Protein AF-A0A9X5XDG2-F1 (afdb_monomer_lite)

Radius of gyration: 23.53 Å; chains: 1; bounding box: 86×41×57 Å

pLDDT: mean 72.07, std 12.15, range [41.78, 88.94]

Structure (mmCIF, N/CA/C/O backbone):
data_AF-A0A9X5XDG2-F1
#
_entry.id   AF-A0A9X5XDG2-F1
#
loop_
_atom_site.group_PDB
_atom_site.id
_atom_site.type_symbol
_atom_site.label_atom_id
_atom_site.label_alt_id
_atom_site.label_comp_id
_atom_site.label_asym_id
_atom_site.label_entity_id
_atom_site.label_seq_id
_atom_site.pdbx_PDB_ins_code
_atom_site.Cartn_x
_atom_site.Cartn_y
_atom_site.Cartn_z
_atom_site.occupancy
_atom_site.B_iso_or_equiv
_atom_site.auth_seq_id
_atom_site.auth_comp_id
_atom_site.auth_asym_id
_atom_site.auth_atom_id
_atom_site.pdbx_PDB_model_num
ATOM 1 N N . ILE A 1 1 ? 18.142 -6.338 15.068 1.00 47.06 1 ILE A N 1
ATOM 2 C CA . ILE A 1 1 ? 18.012 -5.290 16.121 1.00 47.06 1 ILE A CA 1
ATOM 3 C C . ILE A 1 1 ? 17.532 -3.969 15.507 1.00 47.06 1 ILE A C 1
ATOM 5 O O . ILE A 1 1 ? 16.787 -3.255 16.158 1.00 47.06 1 ILE A O 1
ATOM 9 N N . SER A 1 2 ? 17.851 -3.691 14.239 1.00 52.75 2 SER A N 1
ATOM 10 C CA . SER A 1 2 ? 17.371 -2.537 13.463 1.00 52.75 2 SER A CA 1
ATOM 11 C C . SER A 1 2 ? 15.847 -2.516 13.252 1.00 52.75 2 SER A C 1
ATOM 13 O O . SER A 1 2 ? 15.219 -1.479 13.428 1.00 52.75 2 SER A O 1
ATOM 15 N N . ASP A 1 3 ? 15.237 -3.667 12.956 1.00 54.41 3 ASP A N 1
ATOM 16 C CA . ASP A 1 3 ? 13.811 -3.736 12.590 1.00 54.41 3 ASP A CA 1
ATOM 17 C C . ASP A 1 3 ? 12.876 -3.396 13.754 1.00 54.41 3 ASP A C 1
ATOM 19 O O . ASP A 1 3 ? 11.864 -2.721 13.586 1.00 54.41 3 ASP A O 1
ATOM 23 N N . PHE A 1 4 ? 13.225 -3.815 14.972 1.00 56.44 4 PHE A N 1
ATOM 24 C CA . PHE A 1 4 ? 12.351 -3.636 16.132 1.00 56.44 4 PHE A CA 1
ATOM 25 C C . PHE A 1 4 ? 12.150 -2.156 16.481 1.00 56.44 4 PHE A C 1
ATOM 27 O O . PHE A 1 4 ? 11.061 -1.758 16.884 1.00 56.44 4 PHE A O 1
ATOM 34 N N . THR A 1 5 ? 13.169 -1.321 16.280 1.00 59.06 5 THR A N 1
ATOM 35 C CA . THR A 1 5 ? 13.087 0.127 16.515 1.00 59.06 5 THR A CA 1
ATOM 36 C C . THR A 1 5 ? 12.311 0.838 15.405 1.00 59.06 5 THR A C 1
ATOM 38 O O . THR A 1 5 ? 11.555 1.765 15.690 1.00 59.06 5 THR A O 1
ATOM 41 N N . VAL A 1 6 ? 12.448 0.374 14.157 1.00 60.38 6 VAL A N 1
ATOM 42 C CA . VAL A 1 6 ? 11.741 0.915 12.981 1.00 60.38 6 VAL A CA 1
ATOM 43 C C . VAL A 1 6 ? 10.242 0.621 13.060 1.00 60.38 6 VAL A C 1
ATOM 45 O O . VAL A 1 6 ? 9.421 1.520 12.883 1.00 60.38 6 VAL A O 1
ATOM 48 N N . TYR A 1 7 ? 9.869 -0.618 13.388 1.00 64.44 7 TYR A N 1
ATOM 49 C CA . TYR A 1 7 ? 8.466 -1.042 13.445 1.00 64.44 7 TYR A CA 1
ATOM 50 C C . TYR A 1 7 ? 7.815 -0.808 14.817 1.00 64.44 7 TYR A C 1
ATOM 52 O O . TYR A 1 7 ? 6.600 -0.614 14.899 1.00 64.44 7 TYR A O 1
ATOM 60 N N . GLY A 1 8 ? 8.602 -0.770 15.896 1.00 67.56 8 GLY A N 1
ATOM 61 C CA . GLY A 1 8 ? 8.113 -0.600 17.266 1.00 67.56 8 GLY A CA 1
ATOM 62 C C . GLY A 1 8 ? 7.435 0.748 17.506 1.00 67.56 8 GLY A C 1
ATOM 63 O O . GLY A 1 8 ? 6.404 0.800 18.173 1.00 67.56 8 GLY A O 1
ATOM 64 N N . GLY A 1 9 ? 7.941 1.831 16.905 1.00 68.50 9 GLY A N 1
ATOM 65 C CA . GLY A 1 9 ? 7.301 3.149 16.985 1.00 68.50 9 GLY A CA 1
ATOM 66 C C . GLY A 1 9 ? 5.898 3.153 16.371 1.00 68.50 9 GLY A C 1
ATOM 67 O O . GLY A 1 9 ? 4.939 3.605 16.998 1.00 68.50 9 GLY A O 1
ATOM 68 N N . CYS A 1 10 ? 5.753 2.570 15.179 1.00 67.44 10 CYS A N 1
ATOM 69 C CA . CYS A 1 10 ? 4.463 2.420 14.502 1.00 67.44 10 CYS A CA 1
ATOM 70 C C . CYS A 1 10 ? 3.499 1.512 15.286 1.00 67.44 10 CYS A C 1
ATOM 72 O O . CYS A 1 10 ? 2.295 1.764 15.323 1.00 67.44 10 CYS A O 1
ATOM 74 N N . TRP A 1 11 ? 4.023 0.485 15.957 1.00 70.25 11 TRP A N 1
ATOM 75 C CA . TRP A 1 11 ? 3.242 -0.420 16.797 1.00 70.25 11 TRP A CA 1
ATOM 76 C C . TRP A 1 11 ? 2.699 0.269 18.058 1.00 70.25 11 TRP A C 1
ATOM 78 O O . TRP A 1 11 ? 1.497 0.212 18.317 1.00 70.25 11 TRP A O 1
ATOM 88 N N . VAL A 1 12 ? 3.546 1.000 18.793 1.00 75.06 12 VAL A N 1
ATOM 89 C CA . VAL A 1 12 ? 3.132 1.799 19.964 1.00 75.06 12 VAL A CA 1
ATOM 90 C C . VAL A 1 12 ? 2.124 2.877 19.565 1.00 75.06 12 VAL A C 1
ATOM 92 O O . VAL A 1 12 ? 1.156 3.122 20.283 1.00 75.06 12 VAL A O 1
ATOM 95 N N . LEU A 1 13 ? 2.295 3.485 18.390 1.00 73.88 13 LEU A N 1
ATOM 96 C CA . LEU A 1 13 ? 1.332 4.437 17.844 1.00 73.88 13 LEU A CA 1
ATOM 97 C C . LEU A 1 13 ? -0.035 3.790 17.568 1.00 73.88 13 LEU A C 1
ATOM 99 O O . LEU A 1 13 ? -1.068 4.392 17.861 1.00 73.88 13 LEU A O 1
ATOM 103 N N . GLY A 1 14 ? -0.049 2.559 17.048 1.00 69.62 14 GLY A N 1
ATOM 104 C CA . GLY A 1 14 ? -1.267 1.768 16.877 1.00 69.62 14 GLY A CA 1
ATOM 105 C C . GLY A 1 14 ? -1.999 1.530 18.201 1.00 69.62 14 GLY A C 1
ATOM 106 O O . GLY A 1 14 ? -3.210 1.748 18.272 1.00 69.62 14 GLY A O 1
ATOM 107 N N . PHE A 1 15 ? -1.266 1.187 19.268 1.00 75.19 15 PHE A N 1
ATOM 108 C CA . PHE A 1 15 ? -1.820 1.093 20.626 1.00 75.19 15 PHE A CA 1
ATOM 109 C C . PHE A 1 15 ? -2.374 2.434 21.116 1.00 75.19 15 PHE A C 1
ATOM 111 O O . PHE A 1 15 ? -3.518 2.499 21.560 1.00 75.19 15 PHE A O 1
ATOM 118 N N . ALA A 1 16 ? -1.620 3.523 20.952 1.00 73.38 16 ALA A N 1
ATOM 119 C CA . ALA A 1 16 ? -2.049 4.860 21.359 1.00 73.38 16 ALA A CA 1
ATOM 120 C C . ALA A 1 16 ? -3.305 5.343 20.608 1.00 73.38 16 ALA A C 1
ATOM 122 O O . ALA A 1 16 ? -4.125 6.082 21.161 1.00 73.38 16 ALA A O 1
ATOM 123 N N . HIS A 1 17 ? -3.485 4.937 19.350 1.00 72.12 17 HIS A N 1
ATOM 124 C CA . HIS A 1 17 ? -4.708 5.207 18.599 1.00 72.12 17 HIS A CA 1
ATOM 125 C C . HIS A 1 17 ? -5.878 4.336 19.067 1.00 72.12 17 HIS A C 1
ATOM 127 O O . HIS A 1 17 ? -6.966 4.865 19.288 1.00 72.12 17 HIS A O 1
ATOM 133 N N . HIS A 1 18 ? -5.653 3.034 19.266 1.00 70.50 18 HIS A N 1
ATOM 134 C CA . HIS A 1 18 ? -6.671 2.104 19.759 1.00 70.50 18 HIS A CA 1
ATOM 135 C C . HIS A 1 18 ? -7.191 2.495 21.155 1.00 70.50 18 HIS A C 1
ATOM 137 O O . HIS A 1 18 ? -8.386 2.407 21.420 1.00 70.50 18 HIS A O 1
ATOM 143 N N . GLU A 1 19 ? -6.318 3.001 22.028 1.00 74.88 19 GLU A N 1
ATOM 144 C CA . GLU A 1 19 ? -6.672 3.513 23.360 1.00 74.88 19 GLU A CA 1
ATOM 145 C C . GLU A 1 19 ? -7.272 4.935 23.341 1.00 74.88 19 GLU A C 1
ATOM 147 O O . GLU A 1 19 ? -7.602 5.499 24.387 1.00 74.88 19 GLU A O 1
ATOM 152 N N . GLY A 1 20 ? -7.413 5.553 22.163 1.00 70.06 20 GLY A N 1
ATOM 153 C CA . GLY A 1 20 ? -7.969 6.901 22.011 1.00 70.06 20 GLY A CA 1
ATOM 154 C C . GLY A 1 20 ? -7.062 8.020 22.534 1.00 70.06 20 GLY A C 1
ATOM 155 O O . GLY A 1 20 ? -7.472 9.180 22.565 1.00 70.06 20 GLY A O 1
ATOM 156 N N . VAL A 1 21 ? -5.817 7.719 22.913 1.00 69.81 21 VAL A N 1
ATOM 157 C CA . VAL A 1 21 ? -4.827 8.705 23.377 1.00 69.81 21 VAL A CA 1
ATOM 158 C C . VAL A 1 21 ? -4.505 9.698 22.262 1.00 69.81 21 VAL A C 1
ATOM 160 O O . VAL A 1 21 ? -4.414 10.900 22.510 1.00 69.81 21 VAL A O 1
ATOM 163 N N . LEU A 1 22 ? -4.447 9.229 21.012 1.00 66.69 22 LEU A N 1
ATOM 164 C CA . LEU A 1 22 ? -4.215 10.088 19.848 1.00 66.69 22 LEU A CA 1
ATOM 165 C C . LEU A 1 22 ? -5.351 11.105 19.614 1.00 66.69 22 LEU A C 1
ATOM 167 O O . LEU A 1 22 ? -5.092 12.207 19.135 1.00 66.69 22 LEU A O 1
ATOM 171 N N . GLN A 1 23 ? -6.588 10.775 20.009 1.00 65.50 23 GLN A N 1
ATOM 172 C CA . GLN A 1 23 ? -7.746 11.677 19.918 1.00 65.50 23 GLN A CA 1
ATOM 173 C C . GLN A 1 23 ? -7.725 12.779 20.988 1.00 65.50 23 GLN A C 1
ATOM 175 O O . GLN A 1 23 ? -8.391 13.801 20.830 1.00 65.50 23 GLN A O 1
ATOM 180 N N . ARG A 1 24 ? -6.965 12.586 22.076 1.00 70.12 24 ARG A N 1
ATOM 181 C CA . ARG A 1 24 ? -6.784 13.590 23.139 1.00 70.12 24 ARG A CA 1
ATOM 182 C C . ARG A 1 24 ? -5.737 14.643 22.776 1.00 70.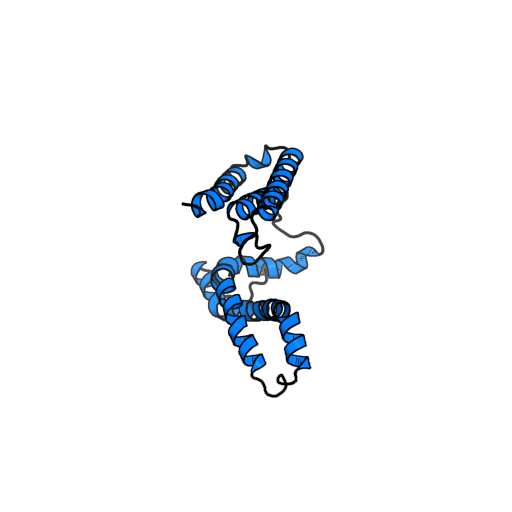12 24 ARG A C 1
ATOM 184 O O . ARG A 1 24 ? -5.726 15.715 23.374 1.00 70.12 24 ARG A O 1
ATOM 191 N N . VAL A 1 25 ? -4.862 14.351 21.812 1.00 73.94 25 VAL A N 1
ATOM 192 C CA . VAL A 1 25 ? -3.845 15.294 21.337 1.00 73.94 25 VAL A CA 1
ATOM 193 C C . VAL A 1 25 ? -4.485 16.256 20.334 1.00 73.94 25 VAL A C 1
ATOM 195 O O . VAL A 1 25 ? -5.122 15.807 19.378 1.00 73.94 25 VAL A O 1
ATOM 198 N N . PRO A 1 26 ? -4.315 17.579 20.495 1.00 77.94 26 PRO A N 1
ATOM 199 C CA . PRO A 1 26 ? -4.847 18.531 19.538 1.00 77.94 26 PRO A CA 1
ATOM 200 C C . PRO A 1 26 ? -4.258 18.298 18.142 1.00 77.94 26 PRO A C 1
ATOM 202 O O . PRO A 1 26 ? -3.042 18.203 17.965 1.00 77.94 26 PRO A O 1
ATOM 205 N N . ARG A 1 27 ? -5.137 18.249 17.134 1.00 77.69 27 ARG A N 1
ATOM 206 C CA . ARG A 1 27 ? -4.789 17.918 15.740 1.00 77.69 27 ARG A CA 1
ATOM 207 C C . ARG A 1 27 ? -3.636 18.752 15.188 1.00 77.69 27 ARG A C 1
ATOM 209 O O . ARG A 1 27 ? -2.776 18.207 14.508 1.00 77.69 27 ARG A O 1
ATOM 216 N N . TYR A 1 28 ? -3.595 20.049 15.505 1.00 79.56 28 TYR A N 1
ATOM 217 C CA . TYR A 1 28 ? -2.521 20.934 15.046 1.00 79.56 28 TYR A CA 1
ATOM 218 C C . TYR A 1 28 ? -1.151 20.480 15.567 1.00 79.56 28 TYR A C 1
ATOM 220 O O . TYR A 1 28 ? -0.182 20.491 14.821 1.00 79.56 28 TYR A O 1
ATOM 228 N N . LEU A 1 29 ? -1.074 20.033 16.824 1.00 82.25 29 LEU A N 1
ATOM 229 C CA . LEU A 1 29 ? 0.173 19.603 17.445 1.00 82.25 29 LEU A CA 1
ATOM 230 C C . LEU A 1 29 ? 0.640 18.285 16.826 1.00 82.25 29 LEU A C 1
ATOM 232 O O . LEU A 1 29 ? 1.797 18.160 16.441 1.00 82.25 29 LEU A O 1
ATOM 236 N N . ALA A 1 30 ? -0.283 17.334 16.658 1.00 82.25 30 ALA A N 1
ATOM 237 C CA . ALA A 1 30 ? 0.011 16.052 16.028 1.00 82.25 30 ALA A CA 1
ATOM 238 C C . ALA A 1 30 ? 0.493 16.223 14.579 1.00 82.25 30 ALA A C 1
ATOM 240 O O . ALA A 1 30 ? 1.501 15.629 14.202 1.00 82.25 30 ALA A O 1
ATOM 241 N N . ILE A 1 31 ? -0.175 17.062 13.781 1.00 84.25 31 ILE A N 1
ATOM 242 C CA . ILE A 1 31 ? 0.210 17.325 12.387 1.00 84.25 31 ILE A CA 1
ATOM 243 C C . ILE A 1 31 ? 1.557 18.051 12.323 1.00 84.25 31 ILE A C 1
ATOM 245 O O . ILE A 1 31 ? 2.420 17.631 11.560 1.00 84.25 31 ILE A O 1
ATOM 249 N N . SER A 1 32 ? 1.775 19.086 13.140 1.00 85.00 32 SER A N 1
ATOM 250 C CA . SER A 1 32 ? 3.043 19.825 13.154 1.00 85.00 32 SER A CA 1
ATOM 251 C C . SER A 1 32 ? 4.220 18.941 13.566 1.00 85.00 32 SER A C 1
ATOM 253 O O . SER A 1 32 ? 5.239 18.929 12.883 1.00 85.00 32 SER A O 1
ATOM 255 N N . CYS A 1 33 ? 4.080 18.144 14.630 1.00 83.62 33 CYS A N 1
ATOM 256 C CA . CYS A 1 33 ? 5.117 17.193 15.038 1.00 83.62 33 CYS A CA 1
ATOM 257 C C . CYS A 1 33 ? 5.372 16.127 13.963 1.00 83.62 33 CYS A C 1
ATOM 259 O O . CYS A 1 33 ? 6.521 15.780 13.709 1.00 83.62 33 CYS A O 1
ATOM 261 N N . SER A 1 34 ? 4.321 15.647 13.294 1.00 85.88 34 SER A N 1
ATOM 262 C CA . SER A 1 34 ? 4.447 14.680 12.197 1.00 85.88 34 SER A CA 1
ATOM 263 C C . SER A 1 34 ? 5.169 15.265 10.992 1.00 85.88 34 SER A C 1
ATOM 265 O O . SER A 1 34 ? 6.070 14.632 10.454 1.00 85.88 34 SER A O 1
ATOM 267 N N . ALA A 1 35 ? 4.820 16.490 10.597 1.00 87.25 35 ALA A N 1
ATOM 268 C CA . ALA A 1 35 ? 5.473 17.196 9.503 1.00 87.25 35 ALA A CA 1
ATOM 269 C C . ALA A 1 35 ? 6.956 17.451 9.808 1.00 87.25 35 ALA A C 1
ATOM 271 O O . ALA A 1 35 ? 7.798 17.254 8.936 1.00 87.25 35 ALA A O 1
ATOM 272 N N . LEU A 1 36 ? 7.289 17.817 11.051 1.00 86.75 36 LEU A N 1
ATOM 273 C CA . LEU A 1 36 ? 8.675 17.970 11.498 1.00 86.75 36 LEU A CA 1
ATOM 274 C C . LEU A 1 36 ? 9.444 16.641 11.464 1.00 86.75 36 LEU A C 1
ATOM 276 O O . LEU A 1 36 ? 10.584 16.621 11.011 1.00 86.75 36 LEU A O 1
ATOM 280 N N . LEU A 1 37 ? 8.826 15.531 11.880 1.00 85.69 37 LEU A N 1
ATOM 281 C CA . LEU A 1 37 ? 9.436 14.197 11.806 1.00 85.69 37 LEU A CA 1
ATOM 282 C C . LEU A 1 37 ? 9.653 13.736 10.361 1.00 85.69 37 LEU A C 1
ATOM 284 O O . LEU A 1 37 ? 10.713 13.205 10.037 1.00 85.69 37 LEU A O 1
ATOM 288 N N . MET A 1 38 ? 8.687 13.983 9.479 1.00 86.56 38 MET A N 1
ATOM 289 C CA . MET A 1 38 ? 8.814 13.693 8.050 1.00 86.56 38 MET A CA 1
ATOM 290 C C . MET A 1 38 ? 9.916 14.541 7.404 1.00 86.56 38 MET A C 1
ATOM 292 O O . MET A 1 38 ? 10.752 14.008 6.678 1.00 86.56 38 MET A O 1
ATOM 296 N N . ALA A 1 39 ? 9.969 15.841 7.711 1.00 86.31 39 ALA A N 1
ATOM 297 C CA . ALA A 1 39 ? 11.021 16.737 7.235 1.00 86.31 39 ALA A CA 1
ATOM 298 C C . ALA A 1 39 ? 12.406 16.316 7.749 1.00 86.31 39 ALA A C 1
ATOM 300 O O . ALA A 1 39 ? 13.370 16.326 6.987 1.00 86.31 39 ALA A O 1
ATOM 301 N N . PHE A 1 40 ? 12.499 15.885 9.010 1.00 85.69 40 PHE A N 1
ATOM 302 C CA . PHE A 1 40 ? 13.723 15.321 9.572 1.00 85.69 40 PHE A CA 1
ATOM 303 C C . PHE A 1 40 ? 14.146 14.040 8.844 1.00 85.69 40 PHE A C 1
ATOM 305 O O . PHE A 1 40 ? 15.318 13.904 8.505 1.00 85.69 40 PHE A O 1
ATOM 312 N N . GLY A 1 41 ? 13.207 13.136 8.546 1.00 82.31 41 GLY A N 1
ATOM 313 C CA . GLY A 1 41 ? 13.480 11.921 7.775 1.00 82.31 41 GLY A CA 1
ATOM 314 C C . GLY A 1 41 ? 14.050 12.221 6.387 1.00 82.31 41 GLY A C 1
ATOM 315 O O . GLY A 1 41 ? 15.053 11.629 5.998 1.00 82.31 41 GLY A O 1
ATOM 316 N N . LEU A 1 42 ? 13.474 13.196 5.672 1.00 82.88 42 LEU A N 1
ATOM 317 C CA . LEU A 1 42 ? 13.982 13.632 4.365 1.00 82.88 42 LEU A CA 1
ATOM 318 C C . LEU A 1 42 ? 15.350 14.314 4.453 1.00 82.88 42 LEU A C 1
ATOM 320 O O . LEU A 1 42 ? 16.224 14.055 3.626 1.00 82.88 42 LEU A O 1
ATOM 324 N N . TRP A 1 43 ? 15.551 15.174 5.452 1.00 84.06 43 TRP A N 1
ATOM 325 C CA . TRP A 1 43 ? 16.845 15.811 5.688 1.00 84.06 43 TRP A CA 1
ATOM 326 C C . TRP A 1 43 ? 17.922 14.764 5.995 1.00 84.06 43 TRP A C 1
ATOM 328 O O . TRP A 1 43 ? 19.000 14.793 5.406 1.00 84.06 43 TRP A O 1
ATOM 338 N N . TRP A 1 44 ? 17.607 13.781 6.837 1.00 79.31 44 TRP A N 1
ATOM 339 C CA . TRP A 1 44 ? 18.511 12.680 7.149 1.00 79.31 44 TRP A CA 1
ATOM 340 C C . TRP A 1 44 ? 18.840 11.831 5.916 1.00 79.31 44 TRP A C 1
ATOM 342 O O . TRP A 1 44 ? 20.010 11.517 5.687 1.00 79.31 44 TRP A O 1
ATOM 352 N N . ALA A 1 45 ? 17.832 11.521 5.091 1.00 79.44 45 ALA A N 1
ATOM 353 C CA . ALA A 1 45 ? 18.014 10.797 3.835 1.00 79.44 45 ALA A CA 1
ATOM 354 C C . ALA A 1 45 ? 18.935 11.545 2.860 1.00 79.44 45 ALA A C 1
ATOM 356 O O . ALA A 1 45 ? 19.787 10.935 2.222 1.00 79.44 45 ALA A O 1
ATOM 357 N N . SER A 1 46 ? 18.832 12.878 2.804 1.00 76.31 46 SER A N 1
ATOM 358 C CA . SER A 1 46 ? 19.709 13.704 1.962 1.00 76.31 46 SER A CA 1
ATOM 359 C C . SER A 1 46 ? 21.186 13.685 2.383 1.00 76.31 46 SER A C 1
ATOM 361 O O . SER A 1 46 ? 22.048 13.994 1.566 1.00 76.31 46 SER A O 1
ATOM 363 N N . GLY A 1 47 ? 21.490 13.312 3.632 1.00 72.44 47 GLY A N 1
ATOM 364 C CA . GLY A 1 47 ? 22.858 13.199 4.148 1.00 72.44 47 GLY A CA 1
ATOM 365 C C . GLY A 1 47 ? 23.454 11.787 4.095 1.00 72.44 47 GLY A C 1
ATOM 366 O O . GLY A 1 47 ? 24.657 11.645 4.293 1.00 72.44 47 GLY A O 1
ATOM 367 N N . HIS A 1 48 ? 22.642 10.756 3.840 1.00 67.62 48 HIS A N 1
ATOM 368 C CA . HIS A 1 48 ? 23.045 9.344 3.888 1.00 67.62 48 HIS A CA 1
ATOM 369 C C . HIS A 1 48 ? 22.476 8.561 2.698 1.00 67.62 48 HIS A C 1
ATOM 371 O O . HIS A 1 48 ? 21.763 7.582 2.893 1.00 67.62 48 HIS A O 1
ATOM 377 N N . LEU A 1 49 ? 22.753 9.004 1.468 1.00 69.44 49 LEU A N 1
ATOM 378 C CA . LEU A 1 49 ? 22.275 8.308 0.270 1.00 69.44 49 LEU A CA 1
ATOM 379 C C . LEU A 1 49 ? 22.856 6.886 0.205 1.00 69.44 49 LEU A C 1
ATOM 381 O O . LEU A 1 49 ? 24.057 6.690 0.411 1.00 69.44 49 LEU A O 1
ATOM 385 N N . GLY A 1 50 ? 21.989 5.911 -0.072 1.00 61.59 50 GLY A N 1
ATOM 386 C CA . GLY A 1 50 ? 22.369 4.516 -0.273 1.00 61.59 50 GLY A CA 1
ATOM 387 C C . GLY A 1 50 ? 23.066 4.283 -1.624 1.00 61.59 50 GLY A C 1
ATOM 388 O O . GLY A 1 50 ? 23.175 5.210 -2.433 1.00 61.59 50 GLY A O 1
ATOM 389 N N . PRO A 1 51 ? 23.528 3.048 -1.896 1.00 59.97 51 PRO A N 1
ATOM 390 C CA . PRO A 1 51 ? 24.142 2.673 -3.175 1.00 59.97 51 PRO A CA 1
ATOM 391 C C . PRO A 1 51 ? 23.233 2.938 -4.386 1.00 59.97 51 PRO A C 1
ATOM 393 O O . PRO A 1 51 ? 23.732 3.324 -5.440 1.00 59.97 51 PRO A O 1
ATOM 396 N N . ASP A 1 52 ? 21.914 2.804 -4.202 1.00 58.94 52 ASP A N 1
ATOM 397 C CA . ASP A 1 52 ? 20.882 3.009 -5.228 1.00 58.94 52 ASP A CA 1
ATOM 398 C C . ASP A 1 52 ? 20.329 4.455 -5.262 1.00 58.94 52 ASP A C 1
ATOM 400 O O . ASP A 1 52 ? 19.384 4.773 -5.988 1.00 58.94 52 ASP A O 1
ATOM 404 N N . GLY A 1 53 ? 20.947 5.384 -4.519 1.00 67.62 53 GLY A N 1
ATOM 405 C CA . GLY A 1 53 ? 20.607 6.808 -4.524 1.00 67.62 53 GLY A CA 1
ATOM 406 C C . GLY A 1 53 ? 19.535 7.195 -3.499 1.00 67.62 53 GLY A C 1
ATOM 407 O O . GLY A 1 53 ? 19.725 7.021 -2.295 1.00 67.62 53 GLY A O 1
ATOM 408 N N . TRP A 1 54 ? 18.443 7.821 -3.960 1.00 63.00 54 TRP A N 1
ATOM 409 C CA . TRP A 1 54 ? 17.370 8.367 -3.109 1.00 63.00 54 TRP A CA 1
ATOM 410 C C . TRP A 1 54 ? 16.304 7.311 -2.781 1.00 63.00 54 TRP A C 1
ATOM 412 O O . TRP A 1 54 ? 15.114 7.518 -3.024 1.00 63.00 54 TRP A O 1
ATOM 422 N N . ASP A 1 55 ? 16.736 6.172 -2.241 1.00 65.44 55 ASP A N 1
ATOM 423 C CA . ASP A 1 55 ? 15.832 5.142 -1.737 1.00 65.44 55 ASP A CA 1
ATOM 424 C C . ASP A 1 55 ? 15.656 5.288 -0.221 1.00 65.44 55 ASP A C 1
ATOM 426 O O . ASP A 1 55 ? 16.576 5.087 0.574 1.00 65.44 55 ASP A O 1
ATOM 430 N N . LEU A 1 56 ? 14.447 5.665 0.198 1.00 66.94 56 LEU A N 1
ATOM 431 C CA . LEU A 1 56 ? 14.117 5.786 1.615 1.00 66.94 56 LEU A CA 1
ATOM 432 C C . LEU A 1 56 ? 14.143 4.423 2.322 1.00 66.94 56 LEU A C 1
ATOM 434 O O . LEU A 1 56 ? 14.364 4.398 3.530 1.00 66.94 56 LEU A O 1
ATOM 438 N N . ASN A 1 57 ? 13.928 3.321 1.594 1.00 66.62 57 ASN A N 1
ATOM 439 C CA . ASN A 1 57 ? 13.897 1.966 2.148 1.00 66.62 57 ASN A CA 1
ATOM 440 C C . ASN A 1 57 ? 15.281 1.488 2.609 1.00 66.62 57 ASN A C 1
ATOM 442 O O . ASN A 1 57 ? 15.381 0.700 3.549 1.00 66.62 57 ASN A O 1
ATOM 446 N N . ASP A 1 58 ? 16.346 2.023 2.013 1.00 68.00 58 ASP A N 1
ATOM 447 C CA . ASP A 1 58 ? 17.727 1.695 2.381 1.00 68.00 58 ASP A CA 1
ATOM 448 C C . ASP A 1 58 ? 18.201 2.432 3.639 1.00 68.00 58 ASP A C 1
ATOM 450 O O . ASP A 1 58 ? 19.270 2.141 4.182 1.00 68.00 58 ASP A O 1
ATOM 454 N N . ILE A 1 59 ? 17.408 3.392 4.129 1.00 77.31 59 ILE A N 1
ATOM 455 C CA . ILE A 1 59 ? 17.754 4.258 5.255 1.00 77.31 59 ILE A CA 1
ATOM 456 C C . ILE A 1 59 ? 16.715 4.051 6.366 1.00 77.31 59 ILE A C 1
ATOM 458 O O . ILE A 1 59 ? 15.763 4.833 6.485 1.00 77.31 59 ILE A O 1
ATOM 462 N N . PRO A 1 60 ? 16.912 3.052 7.252 1.00 76.56 60 PRO A N 1
ATOM 463 C CA . PRO A 1 60 ? 15.918 2.651 8.248 1.00 76.56 60 PRO A CA 1
ATOM 464 C C . PRO A 1 60 ? 15.396 3.807 9.110 1.00 76.56 60 PRO A C 1
ATOM 466 O O . PRO A 1 60 ? 14.213 3.857 9.441 1.00 76.56 60 PRO A O 1
ATOM 469 N N . LEU A 1 61 ? 16.262 4.769 9.455 1.00 75.25 61 LEU A N 1
ATOM 470 C CA . LEU A 1 61 ? 15.877 5.930 10.259 1.00 75.25 61 LEU A CA 1
ATOM 471 C C . LEU A 1 61 ? 14.974 6.905 9.490 1.00 75.25 61 LEU A C 1
ATOM 473 O O . LEU A 1 61 ? 13.991 7.395 10.047 1.00 75.25 61 LEU A O 1
ATOM 477 N N . ALA A 1 62 ? 15.288 7.174 8.220 1.00 80.06 62 ALA A N 1
ATOM 478 C CA . ALA A 1 62 ? 14.483 8.054 7.379 1.00 80.06 62 ALA A CA 1
ATOM 479 C C . ALA A 1 62 ? 13.125 7.416 7.076 1.00 80.06 62 ALA A C 1
ATOM 481 O O . ALA A 1 62 ? 12.094 8.073 7.231 1.00 80.06 62 ALA A O 1
ATOM 482 N N . GLN A 1 63 ? 13.117 6.119 6.750 1.00 80.62 63 GLN A N 1
ATOM 483 C CA . GLN A 1 63 ? 11.896 5.346 6.547 1.00 80.62 63 GLN A CA 1
ATOM 484 C C . GLN A 1 63 ? 11.012 5.348 7.795 1.00 80.62 63 GLN A C 1
ATOM 486 O O . GLN A 1 63 ? 9.810 5.592 7.687 1.00 80.62 63 GLN A O 1
ATOM 491 N N . ALA A 1 64 ? 11.592 5.107 8.977 1.00 79.31 64 ALA A N 1
ATOM 492 C CA . ALA A 1 64 ? 10.861 5.101 10.238 1.00 79.31 64 ALA A CA 1
ATOM 493 C C . ALA A 1 64 ? 10.247 6.474 10.537 1.00 79.31 64 ALA A C 1
ATOM 495 O O . ALA A 1 64 ? 9.050 6.558 10.799 1.00 79.31 64 ALA A O 1
ATOM 496 N N . ALA A 1 65 ? 11.035 7.552 10.459 1.00 81.88 65 ALA A N 1
ATOM 497 C CA . ALA A 1 65 ? 10.570 8.906 10.765 1.00 81.88 65 ALA A CA 1
ATOM 498 C C . ALA A 1 65 ? 9.480 9.379 9.791 1.00 81.88 65 ALA A C 1
ATOM 500 O O . ALA A 1 65 ? 8.453 9.921 10.213 1.00 81.88 65 ALA A O 1
ATOM 501 N N . TRP A 1 66 ? 9.675 9.117 8.496 1.00 83.81 66 TRP A N 1
ATOM 502 C CA . TRP A 1 66 ? 8.702 9.434 7.457 1.00 83.81 66 TRP A CA 1
ATOM 503 C C . TRP A 1 66 ? 7.404 8.644 7.635 1.00 83.81 66 TRP A C 1
ATOM 505 O O . TRP A 1 66 ? 6.324 9.232 7.715 1.00 83.81 66 TRP A O 1
ATOM 515 N N . SER A 1 67 ? 7.506 7.316 7.755 1.00 80.75 67 SER A N 1
ATOM 516 C CA . SER A 1 67 ? 6.347 6.430 7.910 1.00 80.75 67 SER A CA 1
ATOM 517 C C . SER A 1 67 ? 5.583 6.738 9.192 1.00 80.75 67 SER A C 1
ATOM 519 O O . SER A 1 67 ? 4.357 6.799 9.171 1.00 80.75 67 SER A O 1
ATOM 521 N N . PHE A 1 68 ? 6.286 6.998 10.297 1.00 82.69 68 PHE A N 1
ATOM 522 C CA . PHE A 1 68 ? 5.670 7.350 11.571 1.00 82.69 68 PHE A CA 1
ATOM 523 C C . PHE A 1 68 ? 4.858 8.644 11.463 1.00 82.69 68 PHE A C 1
ATOM 525 O O . PHE A 1 68 ? 3.672 8.646 11.792 1.00 82.69 68 PHE A O 1
ATOM 532 N N . GLY A 1 69 ? 5.451 9.731 10.955 1.00 83.56 69 GLY A N 1
ATOM 533 C CA . GLY A 1 69 ? 4.735 10.998 10.786 1.00 83.56 69 GLY A CA 1
ATOM 534 C C . GLY A 1 69 ? 3.541 10.867 9.836 1.00 83.56 69 GLY A C 1
ATOM 535 O O . GLY A 1 69 ? 2.446 11.347 10.131 1.00 83.56 69 GLY A O 1
ATOM 536 N N . PHE A 1 70 ? 3.708 10.131 8.737 1.00 84.12 70 PHE A N 1
ATOM 537 C CA . PHE A 1 70 ? 2.623 9.887 7.794 1.00 84.12 70 PHE A CA 1
ATOM 538 C C . PHE A 1 70 ? 1.463 9.100 8.426 1.00 84.12 70 PHE A C 1
ATOM 540 O O . PHE A 1 70 ? 0.301 9.482 8.273 1.00 84.12 70 PHE A O 1
ATOM 547 N N . VAL A 1 71 ? 1.757 8.047 9.197 1.00 81.81 71 VAL A N 1
ATOM 548 C CA . VAL A 1 71 ? 0.741 7.254 9.905 1.00 81.81 71 VAL A CA 1
ATOM 549 C C . VAL A 1 71 ? 0.022 8.089 10.965 1.00 81.81 71 VAL A C 1
ATOM 551 O O . VAL A 1 71 ? -1.199 7.999 11.061 1.00 81.81 71 VAL A O 1
ATOM 554 N N . VAL A 1 72 ? 0.713 8.950 11.722 1.00 82.12 72 VAL A N 1
ATOM 555 C CA . VAL A 1 72 ? 0.057 9.859 12.685 1.00 82.12 72 VAL A CA 1
ATOM 556 C C . VAL A 1 72 ? -0.948 10.771 11.980 1.00 82.12 72 VAL A C 1
ATOM 558 O O . VAL A 1 72 ? -2.077 10.919 12.455 1.00 82.12 72 VAL A O 1
ATOM 561 N N . ILE A 1 73 ? -0.570 11.360 10.841 1.00 84.06 73 ILE A N 1
ATOM 562 C CA . ILE A 1 73 ? -1.470 12.196 10.036 1.00 84.06 73 ILE A CA 1
ATOM 563 C C . ILE A 1 73 ? -2.673 11.365 9.579 1.00 84.06 73 ILE A C 1
ATOM 565 O O . ILE A 1 73 ? -3.813 11.773 9.804 1.00 84.06 73 ILE A O 1
ATOM 569 N N . LEU A 1 74 ? -2.442 10.179 9.008 1.00 81.38 74 LEU A N 1
ATOM 570 C CA . LEU A 1 74 ? -3.522 9.290 8.579 1.00 81.38 74 LEU A CA 1
ATOM 571 C C . LEU A 1 74 ? -4.470 8.933 9.722 1.00 81.38 74 LEU A C 1
ATOM 573 O O . LEU A 1 74 ? -5.677 8.992 9.532 1.00 81.38 74 LEU A O 1
ATOM 577 N N . LEU A 1 75 ? -3.960 8.612 10.910 1.00 76.69 75 LEU A N 1
ATOM 578 C CA . LEU A 1 75 ? -4.773 8.250 12.072 1.00 76.69 75 LEU A CA 1
ATOM 579 C C . LEU A 1 75 ? -5.549 9.439 12.657 1.00 76.69 75 LEU A C 1
ATOM 581 O O . LEU A 1 75 ? -6.629 9.240 13.207 1.00 76.69 75 LEU A O 1
ATOM 585 N N . GLN A 1 76 ? -5.034 10.665 12.529 1.00 76.25 76 GLN A N 1
ATOM 586 C CA . GLN A 1 76 ? -5.744 11.884 12.938 1.00 76.25 76 GLN A CA 1
ATOM 587 C C . GLN A 1 76 ? -6.872 12.261 11.978 1.00 76.25 76 GLN A C 1
ATOM 589 O O . GLN A 1 76 ? -7.909 12.780 12.403 1.00 76.25 76 GLN A O 1
ATOM 594 N N . TYR A 1 77 ? -6.664 12.015 10.683 1.00 74.06 77 TYR A N 1
ATOM 595 C CA . TYR A 1 77 ? -7.676 12.260 9.664 1.00 74.06 77 TYR A CA 1
ATOM 596 C C . TYR A 1 77 ? -8.634 11.097 9.487 1.00 74.06 77 TYR A C 1
ATOM 598 O O . TYR A 1 77 ? -9.739 11.375 9.035 1.00 74.06 77 TYR A O 1
ATOM 606 N N . SER A 1 78 ? -8.227 9.871 9.855 1.00 63.56 78 SER A N 1
ATOM 607 C CA . SER A 1 78 ? -8.963 8.607 9.753 1.00 63.56 78 SER A CA 1
ATOM 608 C C . SER A 1 78 ? -10.365 8.800 10.286 1.00 63.56 78 SER A C 1
ATOM 610 O O . SER A 1 78 ? -10.596 8.782 11.502 1.00 63.56 78 SER A O 1
ATOM 612 N N . PRO A 1 79 ? -11.326 9.030 9.392 1.00 57.25 79 PRO A N 1
ATOM 613 C CA . PRO A 1 79 ? -12.666 9.202 9.838 1.00 57.25 79 PRO A CA 1
ATOM 614 C C . PRO A 1 79 ? -13.302 7.816 9.699 1.00 57.25 79 PRO A C 1
ATOM 616 O O . PRO A 1 79 ? -13.133 7.133 8.689 1.00 57.25 79 PRO A O 1
ATOM 619 N N . SER A 1 80 ? -13.972 7.340 10.747 1.00 55.56 80 SER A N 1
ATOM 620 C CA . SER A 1 80 ? -14.609 6.018 10.774 1.00 55.56 80 SER A CA 1
ATOM 621 C C . SER A 1 80 ? -15.821 5.991 9.835 1.00 55.56 80 SER A C 1
ATOM 623 O O . SER A 1 80 ? -16.977 5.988 10.250 1.00 55.56 80 SER A O 1
ATOM 625 N N . TRP A 1 81 ? -15.565 6.053 8.530 1.00 57.12 81 TRP A N 1
ATOM 626 C CA . TRP A 1 81 ? -16.581 6.142 7.495 1.00 57.12 81 TRP A CA 1
ATOM 627 C C . TRP A 1 81 ? -17.105 4.735 7.268 1.00 57.12 81 TRP A C 1
ATOM 629 O O . TRP A 1 81 ? -16.540 3.956 6.509 1.00 57.12 81 TRP A O 1
ATOM 639 N N . GLN A 1 82 ? -18.180 4.403 7.985 1.00 58.69 82 GLN A N 1
ATOM 640 C CA . GLN A 1 82 ? -18.917 3.157 7.777 1.00 58.69 82 GLN A CA 1
ATOM 641 C C . GLN A 1 82 ? -19.533 3.096 6.369 1.00 58.69 82 GLN A C 1
ATOM 643 O O . GLN A 1 82 ? -19.719 2.005 5.842 1.00 58.69 82 GLN A O 1
ATOM 648 N N . GLU A 1 83 ? -19.813 4.252 5.754 1.00 61.12 83 GLU A N 1
ATOM 649 C CA . GLU A 1 83 ? -20.236 4.391 4.358 1.00 61.12 83 GLU A CA 1
ATOM 650 C C . GLU A 1 83 ? -19.556 5.632 3.741 1.00 61.12 83 GLU A C 1
ATOM 652 O O . GLU A 1 83 ? -19.483 6.691 4.369 1.00 61.12 83 GLU A O 1
ATOM 657 N N . LEU A 1 84 ? -19.033 5.511 2.514 1.00 63.59 84 LEU A N 1
ATOM 658 C CA . LEU A 1 84 ? -18.375 6.617 1.807 1.00 63.59 84 LEU A CA 1
ATOM 659 C C . LEU A 1 84 ? -19.426 7.612 1.256 1.00 63.59 84 LEU A C 1
ATOM 661 O O . LEU A 1 84 ? -20.255 7.219 0.435 1.00 63.59 84 LEU A O 1
ATOM 665 N N . PRO A 1 85 ? -19.400 8.905 1.619 1.00 67.75 85 PRO A N 1
ATOM 666 C CA . PRO A 1 85 ? -20.345 9.910 1.163 1.00 67.75 85 PRO A CA 1
ATOM 667 C C . PRO A 1 85 ? -20.088 10.345 -0.288 1.00 67.75 85 PRO A C 1
ATOM 669 O O . PRO A 1 85 ? -18.958 10.479 -0.767 1.00 67.75 85 PRO A O 1
ATOM 672 N N . GLY A 1 86 ? -21.182 10.623 -0.998 1.00 75.38 86 GLY A N 1
ATOM 673 C CA . GLY A 1 86 ? -21.167 11.250 -2.319 1.00 75.38 86 GLY A CA 1
ATOM 674 C C . GLY A 1 86 ? -20.552 10.380 -3.422 1.00 75.38 86 GLY A C 1
ATOM 675 O O . GLY A 1 86 ? -20.917 9.221 -3.610 1.00 75.38 86 GLY A O 1
ATOM 676 N N . ARG A 1 87 ? -19.633 10.955 -4.213 1.00 69.06 87 ARG A N 1
ATOM 677 C CA . ARG A 1 87 ? -19.025 10.281 -5.381 1.00 69.06 87 ARG A CA 1
ATOM 678 C C . ARG A 1 87 ? -18.115 9.109 -4.991 1.00 69.06 87 ARG A C 1
ATOM 680 O O . ARG A 1 87 ? -17.910 8.225 -5.824 1.00 69.06 87 ARG A O 1
ATOM 687 N N . LEU A 1 88 ? -17.614 9.074 -3.751 1.00 68.38 88 LEU A N 1
ATOM 688 C CA . LEU A 1 88 ? -16.743 8.002 -3.257 1.00 68.38 88 LEU A CA 1
ATOM 689 C C . LEU A 1 88 ? -17.502 6.690 -3.010 1.00 68.38 88 LEU A C 1
ATOM 691 O O . LEU A 1 88 ? -16.893 5.630 -3.102 1.00 68.38 88 LEU A O 1
ATOM 695 N N . ALA A 1 89 ? -18.830 6.729 -2.839 1.00 72.38 89 ALA A N 1
ATOM 696 C CA . ALA A 1 89 ? -19.671 5.531 -2.732 1.00 72.38 89 ALA A CA 1
ATOM 697 C C . ALA A 1 89 ? -19.521 4.566 -3.927 1.00 72.38 89 ALA A C 1
ATOM 699 O O . ALA A 1 89 ? -19.775 3.370 -3.811 1.00 72.38 89 ALA A O 1
ATOM 700 N N . ARG A 1 90 ? -19.083 5.056 -5.098 1.00 74.81 90 ARG A N 1
ATOM 701 C CA . ARG A 1 90 ? -18.808 4.203 -6.271 1.00 74.81 90 ARG A CA 1
ATOM 702 C C . ARG A 1 90 ? -17.628 3.254 -6.044 1.00 74.81 90 ARG A C 1
ATOM 704 O O . ARG A 1 90 ? -17.623 2.159 -6.601 1.00 74.81 90 ARG A O 1
ATOM 711 N N . TRP A 1 91 ? -16.665 3.668 -5.224 1.00 77.50 91 TRP A N 1
ATOM 712 C CA . TRP A 1 91 ? -15.472 2.897 -4.878 1.00 77.50 91 TRP A CA 1
ATOM 713 C C . TRP A 1 91 ? -15.698 1.958 -3.695 1.00 77.50 91 TRP A C 1
ATOM 715 O O . TRP A 1 91 ? -14.880 1.073 -3.477 1.00 77.50 91 TRP A O 1
ATOM 725 N N . ASP A 1 92 ? -16.826 2.080 -2.990 1.00 76.44 92 ASP A N 1
ATOM 726 C CA . ASP A 1 92 ? -17.175 1.252 -1.830 1.00 76.44 92 ASP A CA 1
ATOM 727 C C . ASP A 1 92 ? -17.103 -0.252 -2.141 1.00 76.44 92 ASP A C 1
ATOM 729 O O . ASP A 1 92 ? -16.586 -1.044 -1.360 1.00 76.44 92 ASP A O 1
ATOM 733 N N . LYS A 1 93 ? -17.512 -0.649 -3.353 1.00 74.9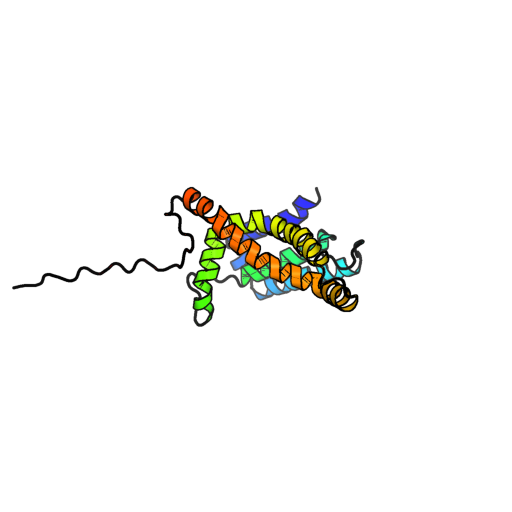4 93 LYS A N 1
ATOM 734 C CA . LYS A 1 93 ? -17.398 -2.034 -3.839 1.00 74.94 93 LYS A CA 1
ATOM 735 C C . LYS A 1 93 ? -15.950 -2.501 -3.981 1.00 74.94 93 LYS A C 1
ATOM 737 O O . LYS A 1 93 ? -15.637 -3.615 -3.574 1.00 74.94 93 LYS A O 1
ATOM 742 N N . LEU A 1 94 ? -15.089 -1.669 -4.568 1.00 77.50 94 LEU A N 1
ATOM 743 C CA . LEU A 1 94 ? -13.676 -1.995 -4.768 1.00 77.50 94 LEU A CA 1
ATOM 744 C C . LEU A 1 94 ? -12.939 -2.018 -3.431 1.00 77.50 94 LEU A C 1
ATOM 746 O O . LEU A 1 94 ? -12.197 -2.952 -3.169 1.00 77.50 94 LEU A O 1
ATOM 750 N N . ILE A 1 95 ? -13.225 -1.062 -2.548 1.00 76.94 95 ILE A N 1
ATOM 751 C CA . ILE A 1 95 ? -12.664 -1.002 -1.196 1.00 76.94 95 ILE A CA 1
ATOM 752 C C . ILE A 1 95 ? -13.119 -2.208 -0.367 1.00 76.94 95 ILE A C 1
ATOM 754 O O . ILE A 1 95 ? -12.298 -2.858 0.272 1.00 76.94 95 ILE A O 1
ATOM 758 N N . THR A 1 96 ? -14.401 -2.577 -0.440 1.00 75.31 96 THR A N 1
ATOM 759 C CA . THR A 1 96 ? -14.936 -3.781 0.215 1.00 75.31 96 THR A CA 1
ATOM 760 C C . THR A 1 96 ? -14.284 -5.055 -0.322 1.00 75.31 96 THR A C 1
ATOM 762 O O . THR A 1 96 ? -13.990 -5.964 0.454 1.00 75.31 96 THR A O 1
ATOM 765 N N . LEU A 1 97 ? -14.045 -5.144 -1.633 1.00 76.75 97 LEU A N 1
ATOM 766 C CA . LEU A 1 97 ? -13.351 -6.280 -2.238 1.00 76.75 97 LEU A CA 1
ATOM 767 C C . LEU A 1 97 ? -11.899 -6.351 -1.764 1.00 76.75 97 LEU A C 1
ATOM 769 O O . LEU A 1 97 ? -11.498 -7.396 -1.263 1.00 76.75 97 LEU A O 1
ATOM 773 N N . SER A 1 98 ? -11.153 -5.248 -1.835 1.00 79.06 98 SER A N 1
ATOM 774 C CA . SER A 1 98 ? -9.769 -5.179 -1.360 1.00 79.06 98 SER A CA 1
ATOM 775 C C . SER A 1 98 ? -9.657 -5.509 0.126 1.00 79.06 98 SER A C 1
ATOM 777 O O . SER A 1 98 ? -8.766 -6.252 0.513 1.00 79.06 98 SER A O 1
ATOM 779 N N . ASN A 1 99 ? -10.588 -5.037 0.960 1.00 80.88 99 ASN A N 1
ATOM 780 C CA . ASN A 1 99 ? -10.595 -5.335 2.392 1.00 80.88 99 ASN A CA 1
ATOM 781 C C . ASN A 1 99 ? -10.929 -6.808 2.692 1.00 80.88 99 ASN A C 1
ATOM 783 O O . ASN A 1 99 ? -10.307 -7.420 3.551 1.00 80.88 99 ASN A O 1
ATOM 787 N N . ASN A 1 100 ? -11.877 -7.410 1.965 1.00 78.06 100 ASN A N 1
ATOM 788 C CA . ASN A 1 100 ? -12.187 -8.845 2.093 1.00 78.06 100 ASN A CA 1
ATOM 789 C C . ASN A 1 100 ? -11.126 -9.761 1.456 1.00 78.06 100 ASN A C 1
ATOM 791 O O . ASN A 1 100 ? -11.273 -10.982 1.510 1.00 78.06 100 ASN A O 1
ATOM 795 N N . ARG A 1 101 ? -10.134 -9.180 0.775 1.00 82.75 101 ARG A N 1
ATOM 796 C CA . ARG A 1 101 ? -9.032 -9.873 0.096 1.00 82.75 101 ARG A CA 1
ATOM 797 C C . ARG A 1 101 ? -7.675 -9.340 0.540 1.00 82.75 101 ARG A C 1
ATOM 799 O O . ARG A 1 101 ? -6.682 -9.506 -0.168 1.00 82.75 101 ARG A O 1
ATOM 806 N N . ALA A 1 102 ? -7.631 -8.652 1.681 1.00 85.19 102 ALA A N 1
ATOM 807 C CA . ALA A 1 102 ? -6.444 -7.922 2.103 1.00 85.19 102 ALA A CA 1
ATOM 808 C C . ALA A 1 102 ? -5.287 -8.883 2.373 1.00 85.19 102 ALA A C 1
ATOM 810 O O . ALA A 1 102 ? -4.149 -8.564 2.047 1.00 85.19 102 ALA A O 1
ATOM 811 N N . VAL A 1 103 ? -5.577 -10.074 2.910 1.00 84.19 103 VAL A N 1
ATOM 812 C CA . VAL A 1 103 ? -4.552 -11.075 3.219 1.00 84.19 103 VAL A CA 1
ATOM 813 C C . VAL A 1 103 ? -3.943 -11.634 1.934 1.00 84.19 103 VAL A C 1
ATOM 815 O O . VAL A 1 103 ? -2.723 -11.666 1.811 1.00 84.19 103 VAL A O 1
ATOM 818 N N . THR A 1 104 ? -4.760 -12.000 0.942 1.00 86.50 104 THR A N 1
ATOM 819 C CA . THR A 1 104 ? -4.272 -12.453 -0.369 1.00 86.50 104 THR A CA 1
ATOM 820 C C . THR A 1 104 ? -3.469 -11.346 -1.043 1.00 86.50 104 THR A C 1
ATOM 822 O O . THR A 1 104 ? -2.350 -11.582 -1.481 1.00 86.50 104 THR A O 1
ATOM 825 N N . ILE A 1 105 ? -3.979 -10.115 -1.093 1.00 86.31 105 ILE A N 1
ATOM 826 C CA . ILE A 1 105 ? -3.242 -9.008 -1.717 1.00 86.31 105 ILE A CA 1
ATOM 827 C C . ILE A 1 105 ? -1.899 -8.794 -1.005 1.00 86.31 105 ILE A C 1
ATOM 829 O O . ILE A 1 105 ? -0.861 -8.721 -1.657 1.00 86.31 105 ILE A O 1
ATOM 833 N N . TYR A 1 106 ? -1.893 -8.765 0.327 1.00 84.00 106 TYR A N 1
ATOM 834 C CA . TYR A 1 106 ? -0.683 -8.560 1.118 1.00 84.00 106 TYR A CA 1
ATOM 835 C C . TYR A 1 106 ? 0.359 -9.661 0.903 1.00 84.00 106 TYR A C 1
ATOM 837 O O . TYR A 1 106 ? 1.529 -9.359 0.695 1.00 84.00 106 TYR A O 1
ATOM 845 N N . LEU A 1 107 ? -0.051 -10.927 0.895 1.00 87.00 107 LEU A N 1
ATOM 846 C CA . LEU A 1 107 ? 0.885 -12.036 0.718 1.00 87.00 107 LEU A CA 1
ATOM 847 C C . LEU A 1 107 ? 1.443 -12.103 -0.706 1.00 87.00 107 LEU A C 1
ATOM 849 O O . LEU A 1 107 ? 2.616 -12.416 -0.891 1.00 87.00 107 LEU A O 1
ATOM 853 N N . TRP A 1 108 ? 0.620 -11.801 -1.708 1.00 88.00 108 TRP A N 1
ATOM 854 C CA . TRP A 1 108 ? 0.986 -12.048 -3.097 1.00 88.00 108 TRP A CA 1
ATOM 855 C C . TRP A 1 108 ? 1.578 -10.834 -3.811 1.00 88.00 108 TRP A C 1
ATOM 857 O O . TRP A 1 108 ? 2.384 -11.030 -4.712 1.00 88.00 108 TRP A O 1
ATOM 867 N N . HIS A 1 109 ? 1.246 -9.592 -3.436 1.00 86.06 109 HIS A N 1
ATOM 868 C CA . HIS A 1 109 ? 1.639 -8.417 -4.232 1.00 86.06 109 HIS A CA 1
ATOM 869 C C . HIS A 1 109 ? 3.151 -8.327 -4.494 1.00 86.06 109 HIS A C 1
ATOM 871 O O . HIS A 1 109 ? 3.532 -8.127 -5.640 1.00 86.06 109 HIS A O 1
ATOM 877 N N . ASN A 1 110 ? 4.010 -8.545 -3.490 1.00 86.75 110 ASN A N 1
ATOM 878 C CA . ASN A 1 110 ? 5.469 -8.521 -3.675 1.00 86.75 110 ASN A CA 1
ATOM 879 C C . ASN A 1 110 ? 5.943 -9.594 -4.660 1.00 86.75 110 ASN A C 1
ATOM 881 O O . ASN A 1 110 ? 6.743 -9.317 -5.551 1.00 86.75 110 ASN A O 1
ATOM 885 N N . MET A 1 111 ? 5.409 -10.812 -4.540 1.00 87.25 111 MET A N 1
ATOM 886 C CA . MET A 1 111 ? 5.724 -11.897 -5.466 1.00 87.25 111 MET A CA 1
ATOM 887 C C . MET A 1 111 ? 5.236 -11.574 -6.885 1.00 87.25 111 MET A C 1
ATOM 889 O O . MET A 1 111 ? 5.924 -11.889 -7.849 1.00 87.25 111 MET A O 1
ATOM 893 N N . LEU A 1 112 ? 4.081 -10.920 -7.030 1.00 88.94 112 LEU A N 1
ATOM 894 C CA . LEU A 1 112 ? 3.542 -10.523 -8.332 1.00 88.94 112 LEU A CA 1
ATOM 895 C C . LEU A 1 112 ? 4.347 -9.390 -8.975 1.00 88.94 112 LEU A C 1
ATOM 897 O O . LEU A 1 112 ? 4.558 -9.440 -10.180 1.00 88.94 112 LEU A O 1
ATOM 901 N N . ILE A 1 113 ? 4.839 -8.424 -8.191 1.00 86.62 113 ILE A N 1
ATOM 902 C CA . ILE A 1 113 ? 5.786 -7.399 -8.663 1.00 86.62 113 ILE A CA 1
ATOM 903 C C . ILE A 1 113 ? 7.079 -8.067 -9.144 1.00 86.62 113 ILE A C 1
ATOM 905 O O . ILE A 1 113 ? 7.586 -7.755 -10.213 1.00 86.62 113 ILE A O 1
ATOM 909 N N . MET A 1 114 ? 7.600 -9.048 -8.407 1.00 85.69 114 MET A N 1
ATOM 910 C CA . MET A 1 114 ? 8.770 -9.796 -8.870 1.00 85.69 114 MET A CA 1
ATOM 911 C C . MET A 1 114 ? 8.461 -10.606 -10.139 1.00 85.69 114 MET A C 1
ATOM 913 O O . MET A 1 114 ? 9.282 -10.673 -11.046 1.00 85.69 114 MET A O 1
ATOM 917 N N . ALA A 1 115 ? 7.258 -11.177 -10.241 1.00 86.88 115 ALA A N 1
ATOM 918 C CA . ALA A 1 115 ? 6.825 -11.951 -11.399 1.00 86.88 115 ALA A CA 1
ATOM 919 C C . ALA A 1 115 ? 6.613 -11.102 -12.662 1.00 86.88 115 ALA A C 1
ATOM 921 O O . ALA A 1 115 ? 6.655 -11.657 -13.758 1.00 86.88 115 ALA A O 1
ATOM 922 N N . THR A 1 116 ? 6.426 -9.780 -12.563 1.00 85.62 116 THR A N 1
ATOM 923 C CA . THR A 1 116 ? 6.362 -8.942 -13.770 1.00 85.62 116 THR A CA 1
ATOM 924 C C . THR A 1 116 ? 7.702 -8.858 -14.489 1.00 85.62 116 THR A C 1
ATOM 926 O O . THR A 1 116 ? 7.691 -8.723 -15.705 1.00 85.62 116 THR A O 1
ATOM 929 N N . VAL A 1 117 ? 8.833 -8.995 -13.783 1.00 82.88 117 VAL A N 1
ATOM 930 C CA . VAL A 1 117 ? 10.181 -8.961 -14.381 1.00 82.88 117 VAL A CA 1
ATOM 931 C C . VAL A 1 117 ? 10.338 -10.023 -15.481 1.00 82.88 117 VAL A C 1
ATOM 933 O O . VAL A 1 117 ? 10.484 -9.638 -16.638 1.00 82.88 117 VAL A O 1
ATOM 936 N N . PRO A 1 118 ? 10.183 -11.339 -15.214 1.00 83.38 118 PRO A N 1
ATOM 937 C CA . PRO A 1 118 ? 10.318 -12.354 -16.260 1.00 83.38 118 PRO A CA 1
ATOM 938 C C . PRO A 1 118 ? 9.245 -12.244 -17.356 1.00 83.38 118 PRO A C 1
ATOM 940 O O . PRO A 1 118 ? 9.487 -12.646 -18.490 1.00 83.38 118 PRO A O 1
ATOM 943 N N . ILE A 1 119 ? 8.060 -11.701 -17.048 1.00 81.69 119 ILE A N 1
ATOM 944 C CA . ILE A 1 119 ? 6.996 -11.477 -18.041 1.00 81.69 119 ILE A CA 1
ATOM 945 C C . ILE A 1 119 ? 7.405 -10.376 -19.026 1.00 81.69 119 ILE A C 1
ATOM 947 O O . ILE A 1 119 ? 7.217 -10.527 -20.234 1.00 81.69 119 ILE A O 1
ATOM 951 N N . ILE A 1 120 ? 7.971 -9.281 -18.517 1.00 79.06 120 ILE A N 1
ATOM 952 C CA . ILE A 1 120 ? 8.481 -8.182 -19.336 1.00 79.06 120 ILE A CA 1
ATOM 953 C C . ILE A 1 120 ? 9.716 -8.654 -20.115 1.00 79.06 120 ILE A C 1
ATOM 955 O O . ILE A 1 120 ? 9.780 -8.434 -21.322 1.00 79.06 120 ILE A O 1
ATOM 959 N N . ASP A 1 121 ? 10.630 -9.400 -19.492 1.00 77.50 121 ASP A N 1
ATOM 960 C CA . ASP A 1 121 ? 11.796 -9.998 -20.163 1.00 77.50 121 ASP A CA 1
ATOM 961 C C . ASP A 1 121 ? 11.390 -10.949 -21.299 1.00 77.50 121 ASP A C 1
ATOM 963 O O . ASP A 1 121 ? 12.032 -11.023 -22.349 1.00 77.50 121 ASP A O 1
ATOM 967 N N . GLN A 1 122 ? 10.284 -11.677 -21.145 1.00 75.00 122 GLN A N 1
ATOM 968 C CA . GLN A 1 122 ? 9.756 -12.502 -22.226 1.00 75.00 122 GLN A CA 1
ATOM 969 C C . GLN A 1 122 ? 9.147 -11.659 -23.355 1.00 75.00 122 GLN A C 1
ATOM 971 O O . GLN A 1 122 ? 9.227 -12.061 -24.517 1.00 75.00 122 GLN A O 1
ATOM 976 N N . ALA A 1 123 ? 8.611 -10.472 -23.050 1.00 69.56 123 ALA A N 1
ATOM 977 C CA . ALA A 1 123 ? 8.205 -9.507 -24.068 1.00 69.56 123 ALA A CA 1
ATOM 978 C C . ALA A 1 123 ? 9.416 -8.962 -24.850 1.00 69.56 123 ALA A C 1
ATOM 980 O O . ALA A 1 123 ? 9.342 -8.896 -26.077 1.00 69.56 123 ALA A O 1
ATOM 981 N N . TYR A 1 124 ? 10.558 -8.706 -24.191 1.00 63.72 124 TYR A N 1
ATOM 982 C CA . TYR A 1 124 ? 11.826 -8.356 -24.862 1.00 63.72 124 TYR A CA 1
ATOM 983 C C . TYR A 1 124 ? 12.280 -9.416 -25.884 1.00 63.72 124 TYR A C 1
ATOM 985 O O . TYR A 1 124 ? 12.909 -9.080 -26.886 1.00 63.72 124 TYR A O 1
ATOM 993 N N . ASN A 1 125 ? 11.931 -10.690 -25.678 1.00 63.06 125 ASN A N 1
ATOM 994 C CA . ASN A 1 125 ? 12.284 -11.788 -26.584 1.00 63.06 125 ASN A CA 1
ATOM 995 C C . ASN A 1 125 ? 11.374 -11.903 -27.827 1.00 63.06 125 ASN A C 1
ATOM 997 O O . ASN A 1 125 ? 11.629 -12.743 -28.696 1.00 63.06 125 ASN A O 1
ATOM 1001 N N . LEU A 1 126 ? 10.312 -11.095 -27.947 1.00 64.50 126 LEU A N 1
ATOM 1002 C CA . LEU A 1 126 ? 9.398 -11.165 -29.088 1.00 64.50 126 LEU A CA 1
ATOM 1003 C C . LEU A 1 126 ? 10.029 -10.545 -30.351 1.00 64.50 126 LEU A C 1
ATOM 1005 O O . LEU A 1 126 ? 10.567 -9.438 -30.302 1.00 64.50 126 LEU A O 1
ATOM 1009 N N . PRO A 1 127 ? 9.914 -11.197 -31.525 1.00 57.72 127 PRO A N 1
ATOM 1010 C CA . PRO A 1 127 ? 10.626 -10.798 -32.745 1.00 57.72 127 PRO A CA 1
ATOM 1011 C C . PRO A 1 127 ? 10.235 -9.416 -33.300 1.00 57.72 127 PRO A C 1
ATOM 1013 O O . PRO A 1 127 ? 10.970 -8.859 -34.107 1.00 57.72 127 PRO A O 1
ATOM 1016 N N . PHE A 1 128 ? 9.113 -8.831 -32.864 1.00 59.38 128 PHE A N 1
ATOM 1017 C CA . PHE A 1 128 ? 8.701 -7.473 -33.246 1.00 59.38 128 PHE A CA 1
ATOM 1018 C C . PHE A 1 128 ? 9.259 -6.368 -32.327 1.00 59.38 128 PHE A C 1
ATOM 1020 O O . PHE A 1 128 ? 9.161 -5.196 -32.679 1.00 59.38 128 PHE A O 1
ATOM 1027 N N . MET A 1 129 ? 9.829 -6.717 -31.165 1.00 54.81 129 MET A N 1
ATOM 1028 C CA . MET A 1 129 ? 10.431 -5.774 -30.206 1.00 54.81 129 MET A CA 1
ATOM 1029 C C . MET A 1 129 ? 11.954 -5.640 -30.359 1.00 54.81 129 MET A C 1
ATOM 1031 O O . MET A 1 129 ? 12.556 -4.834 -29.663 1.00 54.81 129 MET A O 1
ATOM 1035 N N . GLN A 1 130 ? 12.576 -6.359 -31.302 1.00 56.72 130 GLN A N 1
ATOM 1036 C CA . GLN A 1 130 ? 14.029 -6.332 -31.546 1.00 56.72 130 GLN A CA 1
ATOM 1037 C C . GLN A 1 130 ? 14.524 -5.101 -32.329 1.00 56.72 130 GLN A C 1
ATOM 1039 O O . GLN A 1 130 ? 15.705 -5.008 -32.651 1.00 56.72 130 GLN A O 1
ATOM 1044 N N . SER A 1 131 ? 13.649 -4.152 -32.670 1.00 61.62 131 SER A N 1
ATOM 1045 C CA . SER A 1 131 ? 14.080 -2.868 -33.229 1.00 61.62 131 SER A CA 1
ATOM 1046 C C . SER A 1 131 ? 14.627 -1.965 -32.120 1.00 61.62 131 SER A C 1
ATOM 1048 O O . SER A 1 131 ? 13.934 -1.768 -31.121 1.00 61.62 131 SER A O 1
ATOM 1050 N N . ASP A 1 132 ? 15.795 -1.348 -32.325 1.00 59.34 132 ASP A N 1
ATOM 1051 C CA . ASP A 1 132 ? 16.474 -0.477 -31.343 1.00 59.34 132 ASP A CA 1
ATOM 1052 C C . ASP A 1 132 ? 15.561 0.602 -30.722 1.00 59.34 132 ASP A C 1
ATOM 1054 O O . ASP A 1 132 ? 15.680 0.939 -29.544 1.00 59.34 132 ASP A O 1
ATOM 1058 N N . SER A 1 133 ? 14.590 1.117 -31.484 1.00 61.81 133 SER A N 1
ATOM 1059 C CA . SER A 1 133 ? 13.609 2.105 -31.013 1.00 61.81 133 SER A CA 1
ATOM 1060 C C . SER A 1 133 ? 12.571 1.541 -30.035 1.00 61.81 133 SER A C 1
ATOM 1062 O O . SER A 1 133 ? 12.146 2.245 -29.120 1.00 61.81 133 SER A O 1
ATOM 1064 N N . ALA A 1 134 ? 12.168 0.280 -30.201 1.00 60.47 134 ALA A N 1
ATOM 1065 C CA . ALA A 1 134 ? 11.221 -0.396 -29.315 1.00 60.47 134 ALA A CA 1
ATOM 1066 C C . ALA A 1 134 ? 11.884 -0.773 -27.985 1.00 60.47 134 ALA A C 1
ATOM 1068 O O . ALA A 1 134 ? 11.282 -0.582 -26.930 1.00 60.47 134 ALA A O 1
ATOM 1069 N N . VAL A 1 135 ? 13.143 -1.219 -28.033 1.00 60.66 135 VAL A N 1
ATOM 1070 C CA . VAL A 1 135 ? 13.953 -1.512 -26.843 1.00 60.66 135 VAL A CA 1
ATOM 1071 C C . VAL A 1 135 ? 14.164 -0.243 -26.008 1.00 60.66 135 VAL A C 1
ATOM 1073 O O . VAL A 1 135 ? 13.895 -0.258 -24.812 1.00 60.66 135 VAL A O 1
ATOM 1076 N N . ALA A 1 136 ? 14.532 0.884 -26.631 1.00 61.44 136 ALA A N 1
ATOM 1077 C CA . ALA A 1 136 ? 14.723 2.160 -25.929 1.00 61.44 136 ALA A CA 1
ATOM 1078 C C . ALA A 1 136 ? 13.418 2.745 -25.337 1.00 61.44 136 ALA A C 1
ATOM 1080 O O . ALA A 1 136 ? 13.411 3.322 -24.244 1.00 61.44 136 ALA A O 1
ATOM 1081 N N . ALA A 1 137 ? 12.286 2.586 -26.032 1.00 62.53 137 ALA A N 1
ATOM 1082 C CA . ALA A 1 137 ? 10.978 3.004 -25.521 1.00 62.53 137 ALA A CA 1
ATOM 1083 C C . ALA A 1 137 ? 10.504 2.141 -24.335 1.00 62.53 137 ALA A C 1
ATOM 1085 O O . ALA A 1 137 ? 9.848 2.646 -23.422 1.00 62.53 137 ALA A O 1
ATOM 1086 N N . LEU A 1 138 ? 10.845 0.849 -24.332 1.00 62.47 138 LEU A N 1
ATOM 1087 C CA . LEU A 1 138 ? 10.535 -0.067 -23.235 1.00 62.47 138 LEU A CA 1
ATOM 1088 C C . LEU A 1 138 ? 11.433 0.156 -22.024 1.00 62.47 138 LEU A C 1
ATOM 1090 O O . LEU A 1 138 ? 10.907 0.197 -20.920 1.00 62.47 138 LEU A O 1
ATOM 1094 N N . ASP A 1 139 ? 12.731 0.385 -22.221 1.00 65.75 139 ASP A N 1
ATOM 1095 C CA . ASP A 1 139 ? 13.686 0.630 -21.132 1.00 65.75 139 ASP A CA 1
ATOM 1096 C C . ASP A 1 139 ? 13.309 1.893 -20.334 1.00 65.75 139 ASP A C 1
ATOM 1098 O O . ASP A 1 139 ? 13.219 1.888 -19.107 1.00 65.75 139 ASP A O 1
ATOM 1102 N N . SER A 1 140 ? 12.912 2.957 -21.044 1.00 68.31 140 SER A N 1
ATOM 1103 C CA . SER A 1 140 ? 12.392 4.188 -20.425 1.00 68.31 140 SER A CA 1
ATOM 1104 C C . SER A 1 140 ? 11.008 4.034 -19.775 1.00 68.31 140 SER A C 1
ATOM 1106 O O . SER A 1 140 ? 10.661 4.802 -18.877 1.00 68.31 140 SER A O 1
ATOM 1108 N N . SER A 1 141 ? 10.219 3.038 -20.191 1.00 72.00 141 SER A N 1
ATOM 1109 C CA . SER A 1 141 ? 8.859 2.787 -19.688 1.00 72.00 141 SER A CA 1
ATOM 1110 C C . SER A 1 141 ? 8.762 1.548 -18.794 1.00 72.00 141 SER A C 1
ATOM 1112 O O . SER A 1 141 ? 7.656 1.157 -18.418 1.00 72.00 141 SER A O 1
ATOM 1114 N N . TYR A 1 142 ? 9.886 0.928 -18.434 1.00 73.50 142 TYR A N 1
ATOM 1115 C CA . TYR A 1 142 ? 9.933 -0.369 -17.758 1.00 73.50 142 TYR A CA 1
ATOM 1116 C C . TYR A 1 142 ? 9.144 -0.357 -16.441 1.00 73.50 142 TYR A C 1
ATOM 1118 O O . TYR A 1 142 ? 8.273 -1.196 -16.209 1.00 73.50 142 TYR A O 1
ATOM 1126 N N . MET A 1 143 ? 9.355 0.679 -15.623 1.00 76.75 143 MET A N 1
ATOM 1127 C CA . MET A 1 143 ? 8.626 0.879 -14.364 1.00 76.75 143 MET A CA 1
ATOM 1128 C C . MET A 1 143 ? 7.121 1.086 -14.573 1.00 76.75 143 MET A C 1
ATOM 1130 O O . MET A 1 143 ? 6.310 0.629 -13.768 1.00 76.75 143 MET A O 1
ATOM 1134 N N . VAL A 1 144 ? 6.727 1.738 -15.670 1.00 81.44 144 VAL A 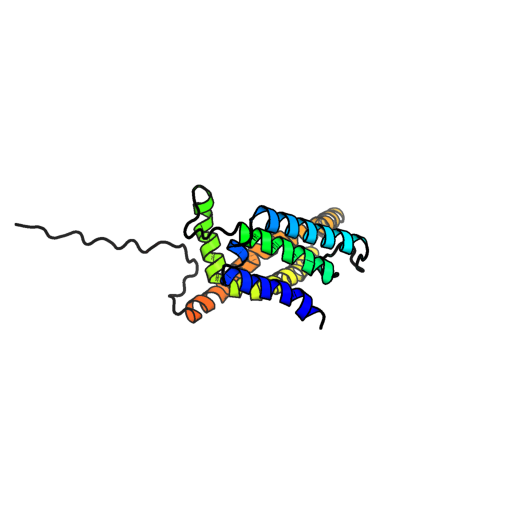N 1
ATOM 1135 C CA . VAL A 1 144 ? 5.313 1.938 -16.016 1.00 81.44 144 VAL A CA 1
ATOM 1136 C C . VAL A 1 144 ? 4.679 0.611 -16.424 1.00 81.44 144 VAL A C 1
ATOM 1138 O O . VAL A 1 144 ? 3.573 0.306 -15.982 1.00 81.44 144 VAL A O 1
ATOM 1141 N N . TRP A 1 145 ? 5.378 -0.210 -17.209 1.00 79.88 145 TRP A N 1
ATOM 1142 C CA . TRP A 1 145 ? 4.907 -1.542 -17.589 1.00 79.88 145 TRP A CA 1
ATOM 1143 C C . TRP A 1 145 ? 4.764 -2.466 -16.386 1.00 79.88 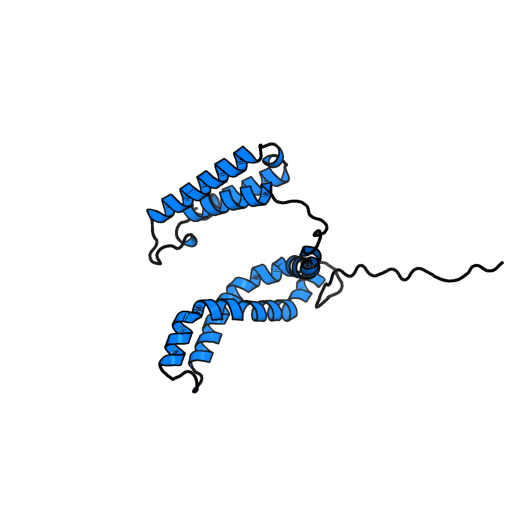145 TRP A C 1
ATOM 1145 O O . TRP A 1 145 ? 3.722 -3.102 -16.240 1.00 79.88 145 TRP A O 1
ATOM 1155 N N . MET A 1 146 ? 5.747 -2.475 -15.485 1.00 83.31 146 MET A N 1
ATOM 1156 C CA . MET A 1 146 ? 5.667 -3.200 -14.218 1.00 83.31 146 MET A CA 1
ATOM 1157 C C . MET A 1 146 ? 4.453 -2.753 -13.390 1.00 83.31 146 MET A C 1
ATOM 1159 O O . MET A 1 146 ? 3.651 -3.586 -12.956 1.00 83.31 146 MET A O 1
ATOM 1163 N N . PHE A 1 147 ? 4.249 -1.439 -13.244 1.00 85.12 147 PHE A N 1
ATOM 1164 C CA . PHE A 1 147 ? 3.088 -0.889 -12.542 1.00 85.12 147 PHE A CA 1
ATOM 1165 C C . PHE A 1 147 ? 1.755 -1.255 -13.206 1.00 85.12 147 PHE A C 1
ATOM 1167 O O . PHE A 1 147 ? 0.777 -1.516 -12.512 1.00 85.12 147 PHE A O 1
ATOM 1174 N N . LEU A 1 148 ? 1.674 -1.287 -14.535 1.00 86.69 148 LEU A N 1
ATOM 1175 C CA . LEU A 1 148 ? 0.440 -1.650 -15.234 1.00 86.69 148 LEU A CA 1
ATOM 1176 C C . LEU A 1 148 ? 0.161 -3.156 -15.180 1.00 86.69 148 LEU A C 1
ATOM 1178 O O . LEU A 1 148 ? -0.999 -3.546 -15.056 1.00 86.69 148 LEU A O 1
ATOM 1182 N N . LEU A 1 149 ? 1.198 -3.996 -15.239 1.00 86.88 149 LEU A N 1
ATOM 1183 C CA . LEU A 1 149 ? 1.083 -5.458 -15.241 1.00 86.88 149 LEU A CA 1
ATOM 1184 C C . LEU A 1 149 ? 0.771 -6.050 -13.864 1.00 86.88 149 LEU A C 1
ATOM 1186 O O . LEU A 1 149 ? 0.128 -7.098 -13.788 1.00 86.88 149 LEU A O 1
ATOM 1190 N N . VAL A 1 150 ? 1.153 -5.390 -12.767 1.00 88.38 150 VAL A N 1
ATOM 1191 C CA . VAL A 1 150 ? 0.863 -5.918 -11.425 1.00 88.38 150 VAL A CA 1
ATOM 1192 C C . VAL A 1 150 ? -0.645 -5.966 -11.132 1.00 88.38 150 VAL A C 1
ATOM 1194 O O . VAL A 1 150 ? -1.124 -6.912 -10.512 1.00 88.38 150 VAL A O 1
ATOM 1197 N N . TRP A 1 151 ? -1.434 -5.005 -11.622 1.00 87.56 151 TRP A N 1
ATOM 1198 C CA . TRP A 1 151 ? -2.884 -4.952 -11.391 1.00 87.56 151 TRP A CA 1
ATOM 1199 C C . TRP A 1 151 ? -3.662 -6.158 -11.941 1.00 87.56 151 TRP A C 1
ATOM 1201 O O . TRP A 1 151 ? -4.420 -6.761 -11.173 1.00 87.56 151 TRP A O 1
ATOM 1211 N N . PRO A 1 152 ? -3.516 -6.555 -13.223 1.00 88.50 152 PRO A N 1
ATOM 1212 C CA . PRO A 1 152 ? -4.179 -7.748 -13.733 1.00 88.50 152 PRO A CA 1
ATOM 1213 C C . PRO A 1 152 ? -3.681 -9.017 -13.034 1.00 88.50 152 PRO A C 1
ATOM 1215 O O . PRO A 1 152 ? -4.496 -9.889 -12.742 1.00 88.50 152 PRO A O 1
ATOM 1218 N N . LEU A 1 153 ? -2.394 -9.105 -12.682 1.00 87.31 153 LEU A N 1
ATOM 1219 C CA . LEU A 1 153 ? -1.855 -10.231 -11.913 1.00 87.31 153 LEU A CA 1
ATOM 1220 C C . LEU A 1 153 ? -2.468 -10.335 -10.508 1.00 87.31 153 LEU A C 1
ATOM 1222 O O . LEU A 1 153 ? -2.823 -11.430 -10.064 1.00 87.31 153 LEU A O 1
ATOM 1226 N N . ILE A 1 154 ? -2.654 -9.206 -9.819 1.00 86.94 154 ILE A N 1
ATOM 1227 C CA . ILE A 1 154 ? -3.364 -9.153 -8.533 1.00 86.94 154 ILE A CA 1
ATOM 1228 C C . ILE A 1 154 ? -4.815 -9.594 -8.731 1.00 86.94 154 ILE A C 1
ATOM 1230 O O . ILE A 1 154 ? -5.312 -10.421 -7.969 1.00 86.94 154 ILE A O 1
ATOM 1234 N N . GLY A 1 155 ? -5.485 -9.103 -9.777 1.00 85.94 155 GLY A N 1
ATOM 1235 C CA . GLY A 1 155 ? -6.847 -9.513 -10.122 1.00 85.94 155 GLY A CA 1
ATOM 1236 C C . GLY A 1 155 ? -6.969 -11.025 -10.337 1.00 85.94 155 GLY A C 1
ATOM 1237 O O . GLY A 1 155 ? -7.854 -11.657 -9.761 1.00 85.94 155 GLY A O 1
ATOM 1238 N N . LEU A 1 156 ? -6.047 -11.620 -11.098 1.00 88.00 156 LEU A N 1
ATOM 1239 C CA . LEU A 1 156 ? -5.986 -13.066 -11.330 1.00 88.00 156 LEU A CA 1
ATOM 1240 C C . LEU A 1 156 ? -5.759 -13.841 -10.031 1.00 88.00 156 LEU A C 1
ATOM 1242 O O . LEU A 1 156 ? -6.460 -14.814 -9.766 1.00 88.00 156 LEU A O 1
ATOM 1246 N N . THR A 1 157 ? -4.839 -13.380 -9.189 1.00 86.38 157 THR A N 1
ATOM 1247 C CA . THR A 1 157 ? -4.553 -13.995 -7.887 1.00 86.38 157 THR A CA 1
ATOM 1248 C C . THR A 1 157 ? -5.760 -13.930 -6.949 1.00 86.38 157 THR A C 1
ATOM 1250 O O . THR A 1 157 ? -6.084 -14.916 -6.290 1.00 86.38 157 THR A O 1
ATOM 1253 N N . ILE A 1 158 ? -6.491 -12.812 -6.927 1.00 85.12 158 ILE A N 1
ATOM 1254 C CA . ILE A 1 158 ? -7.736 -12.682 -6.156 1.00 85.12 158 ILE A CA 1
ATOM 1255 C C . ILE A 1 158 ? -8.793 -13.675 -6.655 1.00 85.12 158 ILE A C 1
ATOM 1257 O O . ILE A 1 158 ? -9.486 -14.285 -5.839 1.00 85.12 158 ILE A O 1
ATOM 1261 N N . LEU A 1 159 ? -8.921 -13.869 -7.970 1.00 81.19 159 LEU A N 1
ATOM 1262 C CA . LEU A 1 159 ? -9.844 -14.858 -8.534 1.00 81.19 159 LEU A CA 1
ATOM 1263 C C . LEU A 1 159 ? -9.412 -16.297 -8.204 1.00 81.19 159 LEU A C 1
ATOM 1265 O O . LEU A 1 159 ? -10.262 -17.130 -7.891 1.00 81.19 159 LEU A O 1
ATOM 1269 N N . ALA A 1 160 ? -8.106 -16.573 -8.234 1.00 82.75 160 ALA A N 1
ATOM 1270 C CA . ALA A 1 160 ? -7.536 -17.901 -8.022 1.00 82.75 160 ALA A CA 1
ATOM 1271 C C . ALA A 1 160 ? -7.501 -18.336 -6.550 1.00 82.75 160 ALA A C 1
ATOM 1273 O O . ALA A 1 160 ? -7.734 -19.508 -6.271 1.00 82.75 160 ALA A O 1
ATOM 1274 N N . PHE A 1 161 ? -7.234 -17.419 -5.613 1.00 82.50 161 PHE A N 1
ATOM 1275 C CA . PHE A 1 161 ? -7.006 -17.733 -4.194 1.00 82.50 161 PHE A CA 1
ATOM 1276 C C . PHE A 1 161 ? -7.935 -16.994 -3.229 1.00 82.50 161 PHE A C 1
ATOM 1278 O O . PHE A 1 161 ? -8.077 -17.408 -2.081 1.00 82.50 161 PHE A O 1
ATOM 1285 N N . GLY A 1 162 ? -8.631 -15.944 -3.669 1.00 75.81 162 GLY A N 1
ATOM 1286 C CA . GLY A 1 162 ? -9.463 -15.128 -2.781 1.00 75.81 162 GLY A CA 1
ATOM 1287 C C . GLY A 1 162 ? -10.620 -15.889 -2.125 1.00 75.81 162 GLY A C 1
ATOM 1288 O O . GLY A 1 162 ? -11.081 -15.509 -1.053 1.00 75.81 162 GLY A O 1
ATOM 1289 N N . TRP A 1 163 ? -11.078 -16.996 -2.713 1.00 76.38 163 TRP A N 1
ATOM 1290 C CA . TRP A 1 163 ? -12.103 -17.860 -2.115 1.00 76.38 163 TRP A CA 1
ATOM 1291 C C . TRP A 1 163 ? -11.628 -18.568 -0.834 1.00 76.38 163 TRP A C 1
ATOM 1293 O O . TRP A 1 163 ? -12.460 -18.915 0.003 1.00 76.38 163 TRP A O 1
ATOM 1303 N N . ILE A 1 164 ? -10.314 -18.744 -0.644 1.00 78.38 164 ILE A N 1
ATOM 1304 C CA . ILE A 1 164 ? -9.741 -19.349 0.568 1.00 78.38 164 ILE A CA 1
ATOM 1305 C C . ILE A 1 164 ? -10.040 -18.464 1.784 1.00 78.38 164 ILE A C 1
ATOM 1307 O O . ILE A 1 164 ? -10.416 -18.973 2.840 1.00 78.38 164 ILE A O 1
ATOM 1311 N N . GLU A 1 165 ? -9.964 -17.139 1.626 1.00 77.81 165 GLU A N 1
ATOM 1312 C CA . GLU A 1 165 ? -10.325 -16.187 2.684 1.00 77.81 165 GLU A CA 1
ATOM 1313 C C . GLU A 1 165 ? -11.815 -16.255 3.042 1.00 77.81 165 GLU A C 1
ATOM 1315 O O . GLU A 1 165 ? -12.171 -16.161 4.216 1.00 77.81 165 GLU A O 1
ATOM 1320 N N . ASP A 1 166 ? -12.698 -16.483 2.062 1.00 73.62 166 ASP A N 1
ATOM 1321 C CA . ASP A 1 166 ? -14.130 -16.659 2.338 1.00 73.62 166 ASP A CA 1
ATOM 1322 C C . ASP A 1 166 ? -14.397 -17.929 3.151 1.00 73.62 166 ASP A C 1
ATOM 1324 O O . ASP A 1 166 ? -15.204 -17.901 4.085 1.00 73.62 166 ASP A O 1
ATOM 1328 N N . ILE A 1 167 ? -13.693 -19.023 2.840 1.00 72.81 167 ILE A N 1
ATOM 1329 C CA . ILE A 1 167 ? -13.780 -20.277 3.598 1.00 72.81 167 ILE A CA 1
ATOM 1330 C C . ILE A 1 167 ? -13.251 -20.081 5.019 1.00 72.81 167 ILE A C 1
ATOM 1332 O O . ILE A 1 167 ? -13.929 -20.461 5.977 1.00 72.81 167 ILE A O 1
ATOM 1336 N N . ALA A 1 168 ? -12.089 -19.441 5.171 1.00 74.12 168 ALA A N 1
ATOM 1337 C CA . ALA A 1 168 ? -11.510 -19.130 6.476 1.00 74.12 168 ALA A CA 1
ATOM 1338 C C . ALA A 1 168 ? -12.452 -18.252 7.323 1.00 74.12 168 ALA A C 1
ATOM 1340 O O . ALA A 1 168 ? -12.597 -18.465 8.527 1.00 74.12 168 ALA A O 1
ATOM 1341 N N . ALA A 1 169 ? -13.172 -17.324 6.686 1.00 70.06 169 ALA A N 1
ATOM 1342 C CA . ALA A 1 169 ? -14.166 -16.466 7.325 1.00 70.06 169 ALA A CA 1
ATOM 1343 C C . ALA A 1 169 ? -15.553 -17.122 7.516 1.00 70.06 169 ALA A C 1
ATOM 1345 O O . ALA A 1 169 ? -16.479 -16.446 7.972 1.00 70.06 169 ALA A O 1
ATOM 1346 N N . LYS A 1 170 ? -15.732 -18.410 7.169 1.00 68.94 170 LYS A N 1
ATOM 1347 C CA . LYS A 1 170 ? -17.022 -19.138 7.181 1.00 68.94 170 LYS A CA 1
ATOM 1348 C C . LYS A 1 170 ? -18.133 -18.438 6.379 1.00 68.94 170 LYS A C 1
ATOM 1350 O O . LYS A 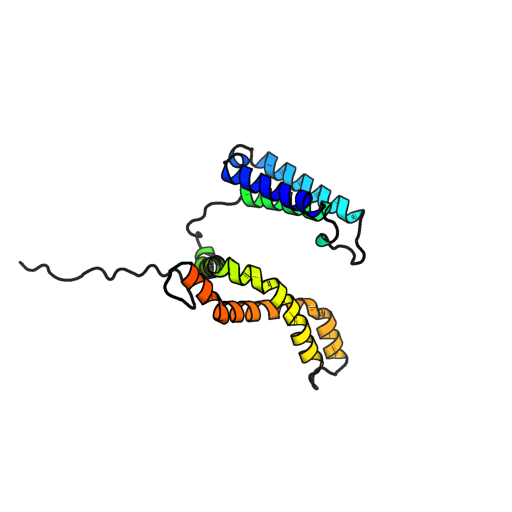1 170 ? -19.314 -18.516 6.725 1.00 68.94 170 LYS A O 1
ATOM 1355 N N . ARG A 1 171 ? -17.774 -17.727 5.309 1.00 65.31 171 ARG A N 1
ATOM 1356 C CA . ARG A 1 171 ? -18.703 -17.049 4.393 1.00 65.31 171 ARG A CA 1
ATOM 1357 C C . ARG A 1 171 ? -18.861 -17.885 3.121 1.00 65.31 171 ARG A C 1
ATOM 1359 O O . ARG A 1 171 ? -17.974 -18.638 2.741 1.00 65.31 171 ARG A O 1
ATOM 1366 N N . SER A 1 172 ? -20.006 -17.764 2.445 1.00 59.84 172 SER A N 1
ATOM 1367 C CA . SER A 1 172 ? -20.197 -18.393 1.129 1.00 59.84 172 SER A CA 1
ATOM 1368 C C . SER A 1 172 ? -19.119 -17.880 0.160 1.00 59.84 172 SER A C 1
ATOM 1370 O O . SER A 1 172 ? -19.017 -16.652 0.062 1.00 59.84 172 SER A O 1
ATOM 1372 N N . PRO A 1 173 ? -18.382 -18.744 -0.562 1.00 56.88 173 PRO A N 1
ATOM 1373 C CA . PRO A 1 173 ? -17.342 -18.312 -1.490 1.00 56.88 173 PRO A CA 1
ATOM 1374 C C . PRO A 1 173 ? -17.956 -17.423 -2.573 1.00 56.88 173 PRO A C 1
ATOM 1376 O O . PRO A 1 173 ? -18.871 -17.828 -3.292 1.00 56.88 173 PRO A O 1
ATOM 1379 N N . ARG A 1 174 ? -17.503 -16.172 -2.649 1.00 62.81 174 ARG A N 1
ATOM 1380 C CA . ARG A 1 174 ? -17.962 -15.187 -3.629 1.00 62.81 174 ARG A CA 1
ATOM 1381 C C . ARG A 1 174 ? -16.756 -14.683 -4.399 1.00 62.81 174 ARG A C 1
ATOM 1383 O O . ARG A 1 174 ? -15.904 -13.987 -3.859 1.00 62.81 174 ARG A O 1
ATOM 1390 N N . LEU A 1 175 ? -16.744 -14.959 -5.698 1.00 56.94 175 LEU A N 1
ATOM 1391 C CA . LEU A 1 175 ? -15.733 -14.429 -6.618 1.00 56.94 175 LEU A CA 1
ATOM 1392 C C . LEU A 1 175 ? -15.744 -12.892 -6.662 1.00 56.94 175 LEU A C 1
ATOM 1394 O O . LEU A 1 175 ? -14.724 -12.273 -6.935 1.00 56.94 175 LEU A O 1
ATOM 1398 N N . TRP A 1 176 ? -16.888 -12.272 -6.349 1.00 54.84 176 TRP A N 1
ATOM 1399 C CA . TRP A 1 176 ? -17.035 -10.821 -6.328 1.00 54.84 176 TRP A CA 1
ATOM 1400 C C . TRP A 1 176 ? -17.995 -10.360 -5.217 1.00 54.84 176 TRP A C 1
ATOM 1402 O O . TRP A 1 176 ? -19.212 -10.282 -5.437 1.00 54.84 176 TRP A O 1
ATOM 1412 N N . PRO A 1 177 ? -17.504 -10.058 -4.000 1.00 56.16 177 PRO A N 1
ATOM 1413 C CA . PRO A 1 177 ? -18.321 -9.511 -2.923 1.00 56.16 177 PRO A CA 1
ATOM 1414 C C . PRO A 1 177 ? -18.679 -8.040 -3.203 1.00 56.16 177 PRO A C 1
ATOM 1416 O O . PRO A 1 177 ? -18.218 -7.124 -2.534 1.00 56.16 177 PRO A O 1
ATOM 1419 N N . ASN A 1 178 ? -19.555 -7.791 -4.181 1.00 56.84 178 ASN A N 1
ATOM 1420 C CA . ASN A 1 178 ? -20.297 -6.533 -4.225 1.00 56.84 178 ASN A CA 1
ATOM 1421 C C . ASN A 1 178 ? -21.217 -6.536 -3.003 1.00 56.84 178 ASN A C 1
ATOM 1423 O O . ASN A 1 178 ? -22.042 -7.443 -2.882 1.00 56.84 178 ASN A O 1
ATOM 1427 N N . GLY A 1 179 ? -21.085 -5.545 -2.117 1.00 51.72 1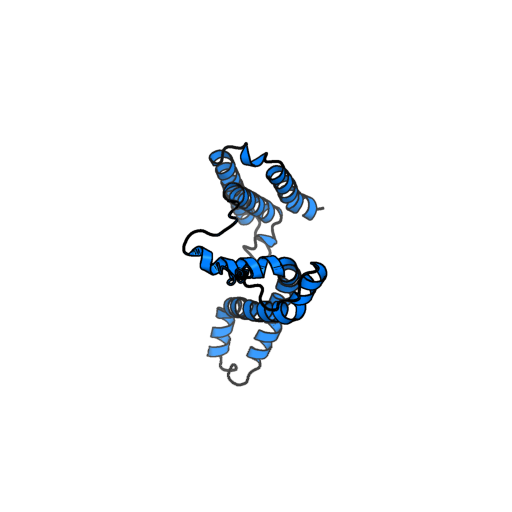79 GLY A N 1
ATOM 1428 C CA . GLY A 1 179 ? -21.857 -5.351 -0.880 1.00 51.72 179 GLY A CA 1
ATOM 1429 C C . GLY A 1 179 ? -23.372 -5.168 -1.056 1.00 51.72 179 GLY A C 1
ATOM 1430 O O . GLY A 1 179 ? -24.006 -4.442 -0.296 1.00 51.72 179 GLY A O 1
ATOM 1431 N N . ALA A 1 180 ? -23.986 -5.814 -2.050 1.00 51.00 180 ALA A N 1
ATOM 1432 C CA . ALA A 1 180 ? -25.419 -5.925 -2.206 1.00 51.00 180 ALA A CA 1
ATOM 1433 C C . ALA A 1 180 ? -25.991 -6.630 -0.970 1.00 51.00 180 ALA A C 1
ATOM 1435 O O . ALA A 1 180 ? -26.079 -7.861 -0.903 1.00 51.00 180 ALA A O 1
ATOM 1436 N N . LYS A 1 181 ? -26.386 -5.821 0.023 1.00 47.41 181 LYS A N 1
ATOM 1437 C CA . LYS A 1 181 ? -27.342 -6.195 1.062 1.00 47.41 181 LYS A CA 1
ATOM 1438 C C . LYS A 1 181 ? -28.471 -6.920 0.337 1.00 47.41 181 LYS A C 1
ATOM 1440 O O . LYS A 1 181 ? -29.155 -6.330 -0.498 1.00 47.41 181 LYS A O 1
ATOM 1445 N N . ARG A 1 182 ? -28.602 -8.223 0.598 1.00 47.91 182 ARG A N 1
ATOM 1446 C CA . ARG A 1 182 ? -29.680 -9.074 0.091 1.00 47.91 182 ARG A CA 1
ATOM 1447 C C . ARG A 1 182 ? -30.980 -8.341 0.404 1.00 47.91 182 ARG A C 1
ATOM 1449 O O . ARG A 1 182 ? -31.380 -8.289 1.564 1.00 47.91 182 ARG A O 1
ATOM 1456 N N . LYS A 1 183 ? -31.580 -7.706 -0.608 1.00 42.56 183 LYS A N 1
ATOM 1457 C CA . LYS A 1 183 ? -32.871 -7.031 -0.494 1.00 42.56 183 LYS A CA 1
ATOM 1458 C C . LYS A 1 183 ? -33.820 -8.135 -0.042 1.00 42.56 183 LYS A C 1
ATOM 1460 O O . LYS A 1 183 ? -34.119 -9.036 -0.824 1.00 42.56 183 LYS A O 1
ATOM 1465 N N . LYS A 1 184 ? -34.168 -8.163 1.251 1.00 44.66 184 LYS A N 1
ATOM 1466 C CA . LYS A 1 184 ? -35.215 -9.047 1.760 1.00 44.66 184 LYS A CA 1
ATOM 1467 C C . LYS A 1 184 ? -36.428 -8.721 0.902 1.00 44.66 184 LYS A C 1
ATOM 1469 O O . LYS A 1 184 ? -36.960 -7.619 0.996 1.00 44.66 184 LYS A O 1
ATOM 1474 N N . SER A 1 185 ? -36.768 -9.635 -0.002 1.00 44.03 185 SER A N 1
ATOM 1475 C CA . SER A 1 185 ? -38.036 -9.639 -0.713 1.00 44.03 185 SER A CA 1
ATOM 1476 C C . SER A 1 185 ? -39.110 -9.588 0.366 1.00 44.03 185 SER A C 1
ATOM 1478 O O . SER A 1 185 ? -39.319 -10.562 1.088 1.00 44.03 185 SER A O 1
ATOM 1480 N N . GLY A 1 186 ? -39.652 -8.393 0.591 1.00 41.78 186 GLY A N 1
ATOM 1481 C CA . GLY A 1 186 ? -40.704 -8.167 1.559 1.00 41.78 186 GLY A CA 1
ATOM 1482 C C . GLY A 1 186 ? -41.921 -8.957 1.118 1.00 41.78 186 GLY A C 1
ATOM 1483 O O . GLY A 1 186 ? -42.470 -8.699 0.050 1.00 41.78 186 GLY A O 1
ATOM 1484 N N . SER A 1 187 ? -42.287 -9.927 1.952 1.00 50.91 187 SER A N 1
ATOM 1485 C CA . SER A 1 187 ? -43.584 -10.593 2.010 1.00 50.91 187 SER A CA 1
ATOM 1486 C C . SER A 1 187 ? -44.708 -9.659 1.559 1.00 50.91 187 SER A C 1
ATOM 1488 O O . SER A 1 187 ? -45.099 -8.742 2.283 1.00 50.91 187 SER A O 1
ATOM 1490 N N . ARG A 1 188 ? -45.229 -9.901 0.357 1.00 50.28 188 ARG A N 1
ATOM 1491 C CA . ARG A 1 188 ? -46.443 -9.271 -0.154 1.00 50.28 188 ARG A CA 1
ATOM 1492 C C . ARG A 1 188 ? -47.473 -10.377 -0.334 1.00 50.28 188 ARG A C 1
ATOM 1494 O O . ARG A 1 188 ? -47.340 -11.183 -1.247 1.00 50.28 188 ARG A O 1
ATOM 1501 N N . GLY A 1 189 ? -48.486 -10.391 0.529 1.00 47.12 189 GLY A N 1
ATOM 1502 C CA . GLY A 1 189 ? -49.731 -11.113 0.271 1.00 47.12 189 GLY A CA 1
ATOM 1503 C C . GLY A 1 189 ? -50.292 -11.877 1.463 1.00 47.12 189 GLY A C 1
ATOM 1504 O O . GLY A 1 189 ? -50.015 -13.057 1.613 1.00 47.12 189 GLY A O 1
ATOM 1505 N N . SER A 1 190 ? -51.137 -11.226 2.263 1.00 44.41 190 SER A N 1
ATOM 1506 C CA . SER A 1 190 ? -52.564 -11.576 2.321 1.00 44.41 190 SER A CA 1
ATOM 1507 C C . SER A 1 190 ? -53.269 -10.684 3.346 1.00 44.41 190 SER A C 1
ATOM 1509 O O . SER A 1 190 ? -53.202 -10.912 4.548 1.00 44.41 190 SER A O 1
ATOM 1511 N N . HIS A 1 191 ? -53.931 -9.646 2.842 1.00 44.00 191 HIS A N 1
ATOM 1512 C CA . HIS A 1 191 ? -55.065 -9.011 3.503 1.00 44.00 191 HIS A CA 1
ATOM 1513 C C . HIS A 1 191 ? -56.283 -9.386 2.654 1.00 44.00 191 HIS A C 1
ATOM 1515 O O . HIS A 1 191 ? -56.372 -8.945 1.509 1.00 44.00 191 HIS A O 1
ATOM 1521 N N . ARG A 1 192 ? -57.192 -10.201 3.192 1.00 48.97 192 ARG A N 1
ATOM 1522 C CA . ARG A 1 192 ? -58.616 -10.247 2.820 1.00 48.97 192 ARG A CA 1
ATOM 1523 C C . ARG A 1 192 ? -59.387 -10.641 4.085 1.00 48.97 192 ARG A C 1
ATOM 1525 O O . ARG A 1 192 ? -59.038 -11.659 4.671 1.00 48.97 192 ARG A O 1
ATOM 1532 N N . VAL A 1 193 ? -60.017 -9.635 4.704 1.00 50.56 193 VAL A N 1
ATOM 1533 C CA . VAL A 1 193 ? -61.479 -9.406 4.829 1.00 50.56 193 VAL A CA 1
ATOM 1534 C C . VAL A 1 193 ? -62.126 -10.468 5.699 1.00 50.56 193 VAL A C 1
ATOM 1536 O O . VAL A 1 193 ? -62.244 -11.611 5.216 1.00 50.56 193 VAL A O 1
#

Foldseek 3Di:
DLVCVLVVLVVVVVVCLVVCVLVVDPLVVLLVQLVVLLVVLQVVLVVDADPVGSDSVVPSSSNSSNVNSVVSNCSSVVDVCPADPDPCNVCVQVVVLCVLCVVLCVVCLVVLLVVVVVVVVVVCVDPVCPPPVSVVVCVVCVVVSSVVRSVVVSLVSCQVCSQVSCVVVVHDRDSGCRVPPPPPPPDDDDDDD

Sequence (193 aa):
ISDFTVYGGCWVLGFAHHEGVLQRVPRYLAISCSALLMAFGLWWASGHLGPDGWDLNDIPLAQAAWSFGFVVILLQYSPSWQELPGRLARWDKLITLSNNRAVTIYLWHNMLIMATVPIIDQAYNLPFMQSDSAVAALDSSYMVWMFLLVWPLIGLTILAFGWIEDIAAKRSPRLWPNGAKRKKSGSRGSHRV

Secondary structure (DSSP, 8-state):
-HHHHHHHHHHHHHHHHHTTHHHHS-HHHHHHHHHHHHHHHHHHHHHS-BTTBS-GGG-HHHHHHHHHHHHHHHHHH----SS--GGGGGTHHHHHHHHTTHHHHHHHHHHHHHHHHHHHHHHHTSTTS-SHHHHHHHHHHHHHHHHHHHHHHHHHHHHHHHHHHHHHTTPPP-SS-----------------